Protein AF-A0ABD2BCA0-F1 (afdb_monomer)

pLDDT: mean 74.1, std 15.71, range [40.19, 94.88]

Structure (mmCIF, N/CA/C/O backbone):
data_AF-A0ABD2BCA0-F1
#
_entry.id   AF-A0ABD2BCA0-F1
#
loop_
_atom_site.group_PDB
_atom_site.id
_atom_site.type_symbol
_atom_site.label_atom_id
_atom_site.label_alt_id
_atom_site.label_comp_id
_atom_site.label_asym_id
_atom_site.label_entity_id
_atom_site.label_seq_id
_atom_site.pdbx_PDB_ins_code
_atom_site.Cartn_x
_atom_site.Cartn_y
_atom_site.Cartn_z
_atom_site.occupancy
_atom_site.B_iso_or_equiv
_atom_site.auth_seq_id
_atom_site.auth_comp_id
_atom_site.auth_asym_id
_atom_site.auth_atom_id
_atom_site.pdbx_PDB_model_num
ATOM 1 N N . MET A 1 1 ? -19.109 6.347 23.680 1.00 50.47 1 MET A N 1
ATOM 2 C CA . MET A 1 1 ? -19.078 5.928 22.259 1.00 50.47 1 MET A CA 1
ATOM 3 C C . MET A 1 1 ? -18.981 4.407 22.205 1.00 50.47 1 MET A C 1
ATOM 5 O O . MET A 1 1 ? -18.348 3.850 23.098 1.00 50.47 1 MET A O 1
ATOM 9 N N . PRO A 1 2 ? -19.637 3.715 21.258 1.00 56.91 2 PRO A N 1
ATOM 10 C CA . PRO A 1 2 ? -19.511 2.264 21.149 1.00 56.91 2 PRO A CA 1
ATOM 11 C C . PRO A 1 2 ? -18.073 1.882 20.773 1.00 56.91 2 PRO A C 1
ATOM 13 O O . PRO A 1 2 ? -17.487 2.472 19.870 1.00 56.91 2 PRO A O 1
ATOM 16 N N . ALA A 1 3 ? -17.517 0.902 21.480 1.00 63.22 3 ALA A N 1
ATOM 17 C CA . ALA A 1 3 ? -16.203 0.341 21.182 1.00 63.22 3 ALA A CA 1
ATOM 18 C C . ALA A 1 3 ? -16.234 -0.427 19.851 1.00 63.22 3 ALA A C 1
ATOM 20 O O . ALA A 1 3 ? -17.176 -1.190 19.609 1.00 63.22 3 ALA A O 1
ATOM 21 N N . LEU A 1 4 ? -15.193 -0.258 19.032 1.00 68.50 4 LEU A N 1
ATOM 22 C CA . LEU A 1 4 ? -15.038 -0.944 17.751 1.00 68.50 4 LEU A CA 1
ATOM 23 C C . LEU A 1 4 ? -14.919 -2.458 17.972 1.00 68.50 4 LEU A C 1
ATOM 25 O O . LEU A 1 4 ? -14.136 -2.907 18.814 1.00 68.50 4 LEU A O 1
ATOM 29 N N . LYS A 1 5 ? -15.668 -3.265 17.219 1.00 66.75 5 LYS A N 1
ATOM 30 C CA . LYS A 1 5 ? -15.551 -4.726 17.245 1.00 66.75 5 LYS A CA 1
ATOM 31 C C . LYS A 1 5 ? -14.889 -5.227 15.967 1.00 66.75 5 LYS A C 1
ATOM 33 O O . LYS A 1 5 ? -15.457 -5.142 14.888 1.00 66.75 5 LYS A O 1
ATOM 38 N N . LEU A 1 6 ? -13.704 -5.820 16.089 1.00 66.06 6 LEU A N 1
ATOM 39 C CA . LEU A 1 6 ? -13.031 -6.509 14.981 1.00 66.06 6 LEU A CA 1
ATOM 40 C C . LEU A 1 6 ? -12.741 -7.943 15.386 1.00 66.06 6 LEU A C 1
ATOM 42 O O . LEU A 1 6 ? -12.286 -8.192 16.505 1.00 66.06 6 LEU A O 1
ATOM 46 N N . PHE A 1 7 ? -13.004 -8.880 14.473 1.00 63.69 7 PHE A N 1
ATOM 47 C CA . PHE A 1 7 ? -12.792 -10.317 14.683 1.00 63.69 7 PHE A CA 1
ATOM 48 C C . PHE A 1 7 ? -13.416 -10.841 15.991 1.00 63.69 7 PHE A C 1
ATOM 50 O O . PHE A 1 7 ? -12.820 -11.640 16.712 1.00 63.69 7 PHE A O 1
ATOM 57 N N . GLY A 1 8 ? -14.603 -10.334 16.341 1.00 60.59 8 GLY A N 1
ATOM 58 C CA . GLY A 1 8 ? -15.323 -10.724 17.556 1.00 60.59 8 GLY A CA 1
ATOM 59 C C . GLY A 1 8 ? -14.754 -10.170 18.870 1.00 60.59 8 GLY A C 1
ATOM 60 O O . GLY A 1 8 ? -15.309 -10.465 19.926 1.00 60.59 8 GLY A O 1
ATOM 61 N N . ARG A 1 9 ? -13.695 -9.345 18.844 1.00 62.94 9 ARG A N 1
ATOM 62 C CA . ARG A 1 9 ? -13.133 -8.678 20.034 1.00 62.94 9 ARG A CA 1
ATOM 63 C C . ARG A 1 9 ? -13.457 -7.188 20.040 1.00 62.94 9 ARG A C 1
ATOM 65 O O . ARG A 1 9 ? -13.491 -6.564 18.985 1.00 62.94 9 ARG A O 1
ATOM 72 N N . LYS A 1 10 ? -13.676 -6.626 21.233 1.00 62.91 10 LYS A N 1
ATOM 73 C CA . LYS A 1 10 ? -13.819 -5.177 21.446 1.00 62.91 10 LYS A CA 1
ATOM 74 C C . LYS A 1 10 ? -12.434 -4.531 21.521 1.00 62.91 10 LYS A C 1
ATOM 76 O O . LYS A 1 10 ? -11.559 -5.051 22.209 1.00 62.91 10 LYS A O 1
ATOM 81 N N . TRP A 1 11 ? -12.267 -3.404 20.845 1.00 66.50 11 TRP A N 1
ATOM 82 C CA . TRP A 1 11 ? -11.043 -2.611 20.815 1.00 66.50 11 TRP A CA 1
ATOM 83 C C . TRP A 1 11 ? -11.285 -1.257 21.484 1.00 66.50 11 TRP A C 1
ATOM 85 O O . TRP A 1 11 ? -12.382 -0.709 21.401 1.00 66.50 11 TRP A O 1
ATOM 95 N N . LEU A 1 12 ? -10.259 -0.749 22.173 1.00 60.31 12 LEU A N 1
ATOM 96 C CA . LEU A 1 12 ? -10.300 0.512 22.928 1.00 60.31 12 LEU A CA 1
ATOM 97 C C .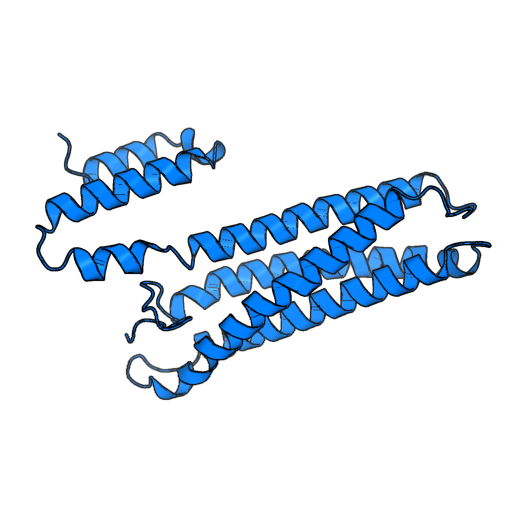 LEU A 1 12 ? -10.290 1.754 22.024 1.00 60.31 12 LEU A C 1
ATOM 99 O O . LEU A 1 12 ? -10.724 2.814 22.462 1.00 60.31 12 LEU A O 1
ATOM 103 N N . ALA A 1 13 ? -9.827 1.616 20.779 1.00 64.62 13 ALA A N 1
ATOM 104 C CA . ALA A 1 13 ? -9.814 2.697 19.804 1.00 64.62 13 ALA A CA 1
ATOM 105 C C . ALA A 1 13 ? -11.245 3.112 19.436 1.00 64.62 13 ALA A C 1
ATOM 107 O O . ALA A 1 13 ? -12.066 2.275 19.031 1.00 64.62 13 ALA A O 1
ATOM 108 N N . ALA A 1 14 ? -11.539 4.407 19.556 1.00 68.75 14 ALA A N 1
ATOM 109 C CA . ALA A 1 14 ? -12.780 4.948 19.040 1.00 68.75 14 ALA A CA 1
ATOM 110 C C . ALA A 1 14 ? -12.699 5.011 17.511 1.00 68.75 14 ALA A C 1
ATOM 112 O O . ALA A 1 14 ? -11.639 5.207 16.919 1.00 68.75 14 ALA A O 1
ATOM 113 N N . THR A 1 15 ? -13.844 4.886 16.842 1.00 70.69 15 THR A N 1
ATOM 114 C CA . THR A 1 15 ? -13.914 5.053 15.383 1.00 70.69 15 THR A CA 1
ATOM 115 C C . THR A 1 15 ? -13.414 6.417 14.922 1.00 70.69 15 THR A C 1
ATOM 117 O O . THR A 1 15 ? -12.982 6.525 13.781 1.00 70.69 15 THR A O 1
ATOM 120 N N . ASP A 1 16 ? -13.481 7.436 15.780 1.00 74.31 16 ASP A N 1
ATOM 121 C CA . ASP A 1 16 ? -13.140 8.828 15.457 1.00 74.31 16 ASP A CA 1
ATOM 122 C C . ASP A 1 16 ? -11.621 9.056 15.448 1.00 74.31 16 ASP A C 1
ATOM 124 O O . ASP A 1 16 ? -11.120 9.898 14.704 1.00 74.31 16 ASP A O 1
ATOM 128 N N . ASP A 1 17 ? -10.872 8.213 16.164 1.00 78.75 17 ASP A N 1
ATOM 129 C CA . ASP A 1 17 ? -9.409 8.253 16.208 1.00 78.75 17 ASP A CA 1
ATOM 130 C C . ASP A 1 17 ? -8.774 7.746 14.902 1.00 78.75 17 ASP A C 1
ATOM 132 O O . ASP A 1 17 ? -7.578 7.917 14.688 1.00 78.75 17 ASP A O 1
ATOM 136 N N . LEU A 1 18 ? -9.559 7.146 13.994 1.00 80.44 18 LEU A N 1
ATOM 137 C CA . LEU A 1 18 ? -9.088 6.620 12.705 1.00 80.44 18 LEU A CA 1
ATOM 138 C C . LEU A 1 18 ? -8.891 7.709 11.637 1.00 80.44 18 LEU A C 1
ATOM 140 O O . LEU A 1 18 ? -8.216 7.461 10.634 1.00 80.44 18 LEU A O 1
ATOM 144 N N . VAL A 1 19 ? -9.449 8.910 11.834 1.00 85.56 19 VAL A N 1
ATOM 145 C CA . VAL A 1 19 ? -9.378 10.009 10.856 1.00 85.56 19 VAL A CA 1
ATOM 146 C C . VAL A 1 19 ? -7.944 10.512 10.684 1.00 85.56 19 VAL A C 1
ATOM 148 O O . VAL A 1 19 ? -7.465 10.599 9.554 1.00 85.56 19 VAL A O 1
ATOM 151 N N . TYR A 1 20 ? -7.243 10.816 11.781 1.00 84.44 20 TYR A N 1
ATOM 152 C CA . TYR A 1 20 ? -5.885 11.372 11.722 1.00 84.44 20 TYR A CA 1
ATOM 153 C C . TYR A 1 20 ? -4.847 10.380 11.174 1.00 84.44 20 TYR A C 1
ATOM 155 O O . TYR A 1 20 ? -4.128 10.753 10.242 1.00 84.44 20 TYR A O 1
ATOM 163 N N . PRO A 1 21 ? -4.777 9.121 11.656 1.00 86.75 21 PRO A N 1
ATOM 164 C CA . PRO A 1 21 ? -3.886 8.116 11.085 1.00 86.75 21 PRO A CA 1
ATOM 165 C C . PRO A 1 21 ? -4.209 7.842 9.616 1.00 86.75 21 PRO A C 1
ATOM 167 O O . PRO A 1 21 ? -3.297 7.753 8.800 1.00 86.75 21 PRO A O 1
ATOM 170 N N . GLY A 1 22 ? -5.498 7.775 9.259 1.00 88.38 22 GLY A N 1
ATOM 171 C CA . GLY A 1 22 ? -5.922 7.585 7.876 1.00 88.38 22 GLY A CA 1
ATOM 172 C C . GLY A 1 22 ? -5.488 8.734 6.965 1.00 88.38 22 GLY A C 1
ATOM 173 O O . GLY A 1 22 ? -4.998 8.488 5.865 1.00 88.38 22 GLY A O 1
ATOM 174 N N . LEU A 1 23 ? -5.634 9.987 7.407 1.00 90.56 23 LEU A N 1
ATOM 175 C CA . LEU A 1 23 ? -5.222 11.153 6.625 1.00 90.56 23 LEU A CA 1
ATOM 176 C C . LEU A 1 23 ? -3.704 11.172 6.421 1.00 90.56 23 LEU A C 1
ATOM 178 O O . LEU A 1 23 ? -3.238 11.370 5.301 1.00 90.56 23 LEU A O 1
ATOM 182 N N . PHE A 1 24 ? -2.941 10.922 7.486 1.00 89.69 24 PHE A N 1
ATOM 183 C CA . PHE A 1 24 ? -1.485 10.820 7.418 1.00 89.69 24 PHE A CA 1
ATOM 184 C C . PHE A 1 24 ? -1.037 9.715 6.451 1.00 89.69 24 PHE A C 1
ATOM 186 O O . PHE A 1 24 ? -0.168 9.937 5.609 1.00 89.69 24 PHE A O 1
ATOM 193 N N . GLU A 1 25 ? -1.686 8.550 6.504 1.00 91.06 25 GLU A N 1
ATOM 194 C CA . GLU A 1 25 ? -1.422 7.444 5.586 1.00 91.06 25 GLU A CA 1
ATOM 195 C C . GLU A 1 25 ? -1.712 7.820 4.124 1.00 91.06 25 GLU A C 1
ATOM 197 O O . GLU A 1 25 ? -0.900 7.527 3.246 1.00 91.06 25 GLU A O 1
ATOM 202 N N . ILE A 1 26 ? -2.825 8.513 3.848 1.00 92.44 26 ILE A N 1
ATOM 203 C CA . ILE A 1 26 ? -3.153 8.992 2.495 1.00 92.44 26 ILE A CA 1
ATOM 204 C C . ILE A 1 26 ? -2.091 9.962 1.980 1.00 92.44 26 ILE A C 1
ATOM 206 O O . ILE A 1 26 ? -1.701 9.847 0.822 1.00 92.44 26 ILE A O 1
ATOM 210 N N . LEU A 1 27 ? -1.608 10.898 2.801 1.00 93.31 27 LEU A N 1
ATOM 211 C CA . LEU A 1 27 ? -0.594 11.872 2.379 1.00 93.31 27 LEU A CA 1
ATOM 212 C C . LEU A 1 27 ? 0.718 11.189 1.976 1.00 93.31 27 LEU A C 1
ATOM 214 O O . LEU A 1 27 ? 1.304 11.512 0.937 1.00 93.31 27 LEU A O 1
ATOM 218 N N . ILE A 1 28 ? 1.153 10.206 2.765 1.00 92.00 28 ILE A N 1
ATOM 219 C CA . ILE A 1 28 ? 2.348 9.418 2.460 1.00 92.00 28 ILE A CA 1
ATOM 220 C C . ILE A 1 28 ? 2.141 8.609 1.176 1.00 92.00 28 ILE A C 1
ATOM 222 O O . ILE A 1 28 ? 2.977 8.669 0.271 1.00 92.00 28 ILE A O 1
ATOM 226 N N . ARG A 1 29 ? 1.016 7.891 1.059 1.00 92.12 29 ARG A N 1
ATOM 227 C CA . ARG A 1 29 ? 0.706 7.072 -0.124 1.00 92.12 29 ARG A CA 1
ATOM 228 C C . ARG A 1 29 ? 0.536 7.919 -1.385 1.00 92.12 29 ARG A C 1
ATOM 230 O O . ARG A 1 29 ? 0.992 7.503 -2.442 1.00 92.12 29 ARG A O 1
ATOM 237 N N . LEU A 1 30 ? -0.032 9.119 -1.281 1.00 93.50 30 LEU A N 1
ATOM 238 C CA . LEU A 1 30 ? -0.151 10.064 -2.392 1.00 93.50 30 LEU A CA 1
ATOM 239 C C . LEU A 1 30 ? 1.225 10.539 -2.867 1.00 93.50 30 LEU A C 1
ATOM 241 O O . LEU A 1 30 ? 1.493 10.542 -4.066 1.00 93.50 30 LEU A O 1
ATOM 245 N N . THR A 1 31 ? 2.109 10.899 -1.934 1.00 93.50 31 THR A N 1
ATOM 246 C CA . THR A 1 31 ? 3.488 11.291 -2.260 1.00 93.50 31 THR A CA 1
ATOM 247 C C . THR A 1 31 ? 4.206 10.154 -2.987 1.00 93.50 31 THR A C 1
ATOM 249 O O . THR A 1 31 ? 4.844 10.372 -4.016 1.00 93.50 31 THR A O 1
ATOM 252 N N . TRP A 1 32 ? 4.045 8.924 -2.499 1.00 92.94 32 TRP A N 1
ATOM 253 C CA . TRP A 1 32 ? 4.617 7.737 -3.126 1.00 92.94 32 TRP A CA 1
ATOM 254 C C . TRP A 1 32 ? 4.042 7.461 -4.518 1.00 92.94 32 TRP A C 1
ATOM 256 O O . TRP A 1 32 ? 4.794 7.242 -5.466 1.00 92.94 32 TRP A O 1
ATOM 266 N N . LEU A 1 33 ? 2.720 7.559 -4.672 1.00 93.00 33 LEU A N 1
ATOM 267 C CA . LEU A 1 33 ? 2.030 7.394 -5.950 1.00 93.00 33 LEU A CA 1
ATOM 268 C C . LEU A 1 33 ? 2.553 8.382 -7.000 1.00 93.00 33 LEU A C 1
ATOM 270 O O . LEU A 1 33 ? 2.790 7.988 -8.139 1.00 93.00 33 LEU A O 1
ATOM 274 N N . ILE A 1 34 ? 2.787 9.643 -6.618 1.00 92.88 34 ILE A N 1
ATOM 275 C CA . ILE A 1 34 ? 3.358 10.666 -7.505 1.00 92.88 34 ILE A CA 1
ATOM 276 C C . ILE A 1 34 ? 4.777 10.278 -7.939 1.00 92.88 34 ILE A C 1
ATOM 278 O O . ILE A 1 34 ? 5.087 10.342 -9.129 1.00 92.88 34 ILE A O 1
ATOM 282 N N . LEU A 1 35 ? 5.632 9.838 -7.010 1.00 91.25 35 LEU A N 1
ATOM 283 C CA . LEU A 1 35 ? 7.000 9.411 -7.331 1.00 91.25 35 LEU A CA 1
ATOM 284 C C . LEU A 1 35 ? 7.013 8.224 -8.304 1.00 91.25 35 LEU A C 1
ATOM 286 O O . LEU A 1 35 ? 7.761 8.238 -9.286 1.00 91.25 35 LEU A O 1
ATOM 290 N N . ILE A 1 36 ? 6.146 7.233 -8.079 1.00 89.75 36 ILE A N 1
ATOM 291 C CA . ILE A 1 36 ? 5.994 6.083 -8.976 1.00 89.75 36 ILE A CA 1
ATOM 292 C C . ILE A 1 36 ? 5.456 6.519 -10.336 1.00 89.75 36 ILE A C 1
ATOM 294 O O . ILE A 1 36 ? 5.968 6.071 -11.358 1.00 89.75 36 ILE A O 1
ATOM 298 N N . ALA A 1 37 ? 4.457 7.401 -10.374 1.00 90.62 37 ALA A N 1
ATOM 299 C CA . ALA A 1 37 ? 3.881 7.892 -11.619 1.00 90.62 37 ALA A CA 1
ATOM 300 C C . ALA A 1 37 ? 4.920 8.639 -12.469 1.00 90.62 37 ALA A C 1
ATOM 302 O O . ALA A 1 37 ? 5.022 8.382 -13.667 1.00 90.62 37 ALA A O 1
ATOM 303 N N . ILE A 1 38 ? 5.743 9.498 -11.856 1.00 89.44 38 ILE A N 1
ATOM 304 C CA . ILE A 1 38 ? 6.845 10.193 -12.541 1.00 89.44 38 ILE A CA 1
ATOM 305 C C . ILE A 1 38 ? 7.864 9.183 -13.082 1.00 89.44 38 ILE A C 1
ATOM 307 O O . ILE A 1 38 ? 8.265 9.270 -14.245 1.00 89.44 38 ILE A O 1
ATOM 311 N N . GLY A 1 39 ? 8.262 8.202 -12.263 1.00 85.25 39 GLY A N 1
ATOM 312 C CA . GLY A 1 39 ? 9.152 7.122 -12.690 1.00 85.25 39 GLY A CA 1
ATOM 313 C C . GLY A 1 39 ? 8.568 6.325 -13.858 1.00 85.25 39 GLY A C 1
ATOM 314 O O . GLY A 1 39 ? 9.261 6.059 -14.837 1.00 85.25 39 GLY A O 1
ATOM 315 N N . CYS A 1 40 ? 7.274 6.016 -13.800 1.00 85.56 40 CYS A N 1
ATOM 316 C CA . CYS A 1 40 ? 6.554 5.331 -14.861 1.00 85.56 40 CYS A CA 1
ATOM 317 C C . CYS A 1 40 ? 6.587 6.161 -16.150 1.00 85.56 40 CYS A C 1
ATOM 319 O O . CYS A 1 40 ? 7.130 5.697 -17.140 1.00 85.56 40 CYS A O 1
ATOM 321 N N . VAL A 1 41 ? 6.145 7.420 -16.149 1.00 86.62 41 VAL A N 1
ATOM 322 C CA . VAL A 1 41 ? 6.148 8.260 -17.364 1.00 86.62 41 VAL A CA 1
ATOM 323 C C . VAL A 1 41 ? 7.545 8.366 -17.990 1.00 86.62 41 VAL A C 1
ATOM 325 O O . VAL A 1 41 ? 7.679 8.278 -19.210 1.00 86.62 41 VAL A O 1
ATOM 328 N N . LYS A 1 42 ? 8.593 8.497 -17.168 1.00 83.94 42 LYS A N 1
ATOM 329 C CA . LYS A 1 42 ? 9.973 8.636 -17.651 1.00 83.94 42 LYS A CA 1
ATOM 330 C C . LYS A 1 42 ? 10.545 7.340 -18.232 1.00 83.94 42 LYS A C 1
ATOM 332 O O . LYS A 1 42 ? 11.238 7.387 -19.244 1.00 83.94 42 LYS A O 1
ATOM 337 N N . TYR A 1 43 ? 10.293 6.195 -17.596 1.00 77.88 43 TYR A N 1
ATOM 338 C CA . TYR A 1 43 ? 10.957 4.931 -17.942 1.00 77.88 43 TYR A CA 1
ATOM 339 C C . TYR A 1 43 ? 10.071 3.955 -18.726 1.00 77.88 43 TYR A C 1
ATOM 341 O O . TYR A 1 43 ? 10.593 3.054 -19.379 1.00 77.88 43 TYR A O 1
ATOM 349 N N . TYR A 1 44 ? 8.749 4.138 -18.738 1.00 80.81 44 TYR A N 1
ATOM 350 C CA . TYR A 1 44 ? 7.806 3.227 -19.392 1.00 80.81 44 TYR A CA 1
ATOM 351 C C . TYR A 1 44 ? 8.042 3.140 -20.900 1.00 80.81 44 TYR A C 1
ATOM 353 O O . TYR A 1 44 ? 8.060 2.042 -21.448 1.00 80.81 44 TYR A O 1
ATOM 361 N N . ALA A 1 45 ? 8.323 4.254 -21.581 1.00 80.81 45 ALA A N 1
ATOM 362 C CA . ALA A 1 45 ? 8.663 4.228 -23.007 1.00 80.81 45 ALA A CA 1
ATOM 363 C C . ALA A 1 45 ? 9.934 3.404 -23.293 1.00 80.81 45 ALA A C 1
ATOM 365 O O . ALA A 1 45 ? 10.013 2.705 -24.303 1.00 80.81 45 ALA A O 1
ATOM 366 N N . ASN A 1 46 ? 10.907 3.430 -22.381 1.00 76.81 46 ASN A N 1
ATOM 367 C CA . ASN A 1 46 ? 12.160 2.694 -22.528 1.00 76.81 46 ASN A CA 1
ATOM 368 C C . ASN A 1 46 ? 11.963 1.188 -22.325 1.00 76.81 46 ASN A C 1
ATOM 370 O O . ASN A 1 46 ? 12.638 0.404 -22.987 1.00 76.81 46 ASN A O 1
ATOM 374 N N . THR A 1 47 ? 10.998 0.773 -21.495 1.00 76.19 47 THR A N 1
ATOM 375 C CA . THR A 1 47 ? 10.702 -0.658 -21.292 1.00 76.19 47 THR A CA 1
ATOM 376 C C . THR A 1 47 ? 10.241 -1.375 -22.564 1.00 76.19 47 THR A C 1
ATOM 378 O O . THR A 1 47 ? 10.463 -2.576 -22.688 1.00 76.19 47 THR A O 1
ATOM 381 N N . TRP A 1 48 ? 9.674 -0.658 -23.544 1.00 78.31 48 TRP A N 1
ATOM 382 C CA . TRP A 1 48 ? 9.294 -1.223 -24.848 1.00 78.31 48 TRP A CA 1
ATOM 383 C C . TRP A 1 48 ? 10.484 -1.546 -25.753 1.00 78.31 48 TRP A C 1
ATOM 385 O O . TRP A 1 48 ? 10.351 -2.346 -26.673 1.00 78.31 48 TRP A O 1
ATOM 395 N N . LYS A 1 49 ? 11.641 -0.918 -25.517 1.00 78.06 49 LYS A N 1
ATOM 396 C CA . LYS A 1 49 ? 12.860 -1.133 -26.311 1.00 78.06 49 LYS A CA 1
ATOM 397 C C . LYS A 1 49 ? 13.687 -2.316 -25.806 1.00 78.06 49 LYS A C 1
ATOM 399 O O . LYS A 1 49 ? 14.672 -2.687 -26.435 1.00 78.06 49 LYS A O 1
ATOM 404 N N . CYS A 1 50 ? 13.312 -2.898 -24.670 1.00 75.00 50 CYS A N 1
ATOM 405 C CA . CYS A 1 50 ? 14.027 -4.021 -24.090 1.00 75.00 50 CYS A CA 1
ATOM 406 C C . CYS A 1 50 ? 13.740 -5.325 -24.831 1.00 75.00 50 CYS A C 1
ATOM 408 O O . CYS A 1 50 ? 12.588 -5.654 -25.106 1.00 75.00 50 CYS A O 1
ATOM 410 N N . ARG A 1 51 ? 14.797 -6.102 -25.090 1.00 71.12 51 ARG A N 1
ATOM 411 C CA . ARG A 1 51 ? 14.704 -7.382 -25.802 1.00 71.12 51 ARG A CA 1
ATOM 412 C C . ARG A 1 51 ? 14.146 -8.508 -24.924 1.00 71.12 51 ARG A C 1
ATOM 414 O O . ARG A 1 51 ? 13.468 -9.388 -25.440 1.00 71.12 51 ARG A O 1
ATOM 421 N N . LEU A 1 52 ? 14.410 -8.466 -23.613 1.00 74.94 52 LEU A N 1
ATOM 422 C CA . LEU A 1 52 ? 13.912 -9.414 -22.610 1.00 74.94 52 LEU A CA 1
ATOM 423 C C . LEU A 1 52 ? 13.476 -8.679 -21.330 1.00 74.94 52 LEU A C 1
ATOM 425 O O . LEU A 1 52 ? 14.142 -7.753 -20.877 1.00 74.94 52 LEU A O 1
ATOM 429 N N . GLY A 1 53 ? 12.354 -9.100 -20.736 1.00 74.38 53 GLY A N 1
ATOM 430 C CA . GLY A 1 53 ? 11.920 -8.663 -19.398 1.00 74.38 53 GLY A CA 1
ATOM 431 C C . GLY A 1 53 ? 11.157 -7.332 -19.310 1.00 74.38 53 GLY A C 1
ATOM 432 O O . GLY A 1 53 ? 10.650 -7.013 -18.236 1.00 74.38 53 GLY A O 1
ATOM 433 N N . GLY A 1 54 ? 11.007 -6.589 -20.414 1.00 77.75 54 GLY A N 1
ATOM 434 C CA . GLY A 1 54 ? 10.268 -5.316 -20.465 1.00 77.75 54 GLY A CA 1
ATOM 435 C C . GLY A 1 54 ? 8.799 -5.426 -20.026 1.00 77.75 54 GLY A C 1
ATOM 436 O O . GLY A 1 54 ? 8.288 -4.567 -19.308 1.00 77.75 54 GLY A O 1
ATOM 437 N N . ASP A 1 55 ? 8.122 -6.507 -20.409 1.00 82.25 55 ASP A N 1
ATOM 438 C CA . ASP A 1 55 ? 6.703 -6.759 -20.104 1.00 82.25 55 ASP A CA 1
ATOM 439 C C . ASP A 1 55 ? 6.459 -6.890 -18.602 1.00 82.25 55 ASP A C 1
ATOM 441 O O . ASP A 1 55 ? 5.518 -6.312 -18.060 1.00 82.25 55 ASP A O 1
ATOM 445 N N . VAL A 1 56 ? 7.357 -7.598 -17.916 1.00 81.12 56 VAL A N 1
ATOM 446 C CA . VAL A 1 56 ? 7.259 -7.852 -16.477 1.00 81.12 56 VAL A CA 1
ATOM 447 C C . VAL A 1 56 ? 7.401 -6.550 -15.690 1.00 81.12 56 VAL A C 1
ATOM 449 O O . VAL A 1 56 ? 6.634 -6.325 -14.757 1.00 81.12 56 VAL A O 1
ATOM 452 N N . VAL A 1 57 ? 8.300 -5.646 -16.110 1.00 80.56 57 VAL A N 1
ATOM 453 C CA . VAL A 1 57 ? 8.461 -4.316 -15.484 1.00 80.56 57 VAL A CA 1
ATOM 454 C C . VAL A 1 57 ? 7.169 -3.517 -15.580 1.00 80.56 57 VAL A C 1
ATOM 456 O O . VAL A 1 57 ? 6.743 -2.888 -14.616 1.00 80.56 57 VAL A O 1
ATOM 459 N N . ARG A 1 58 ? 6.538 -3.536 -16.757 1.00 84.44 58 ARG A N 1
ATOM 460 C CA . ARG A 1 58 ? 5.315 -2.777 -17.024 1.00 84.44 58 ARG A CA 1
ATOM 461 C C . ARG A 1 58 ? 4.153 -3.300 -16.199 1.00 84.44 58 ARG A C 1
ATOM 463 O O . ARG A 1 58 ? 3.464 -2.504 -15.567 1.00 84.44 58 ARG A O 1
ATOM 470 N N . VAL A 1 59 ? 3.974 -4.621 -16.162 1.00 88.19 59 VAL A N 1
ATOM 471 C CA . VAL A 1 59 ? 2.959 -5.264 -15.319 1.00 88.19 59 VAL A CA 1
ATOM 472 C C . VAL A 1 59 ? 3.210 -4.938 -13.851 1.00 88.19 59 VAL A C 1
ATOM 474 O O . VAL A 1 59 ? 2.272 -4.553 -13.160 1.00 88.19 59 VAL A O 1
ATOM 477 N N . TYR A 1 60 ? 4.462 -5.003 -13.390 1.00 86.31 60 TYR A N 1
ATOM 478 C CA . TYR A 1 60 ? 4.829 -4.657 -12.019 1.00 86.31 60 TYR A CA 1
ATOM 479 C C . TYR A 1 60 ? 4.481 -3.204 -11.666 1.00 86.31 60 TYR A C 1
ATOM 481 O O . TYR A 1 60 ? 3.794 -2.972 -10.673 1.00 86.31 60 TYR A O 1
ATOM 489 N N . LEU A 1 61 ? 4.902 -2.235 -12.490 1.00 86.19 61 LEU A N 1
ATOM 490 C CA . LEU A 1 61 ? 4.638 -0.807 -12.274 1.00 86.19 61 LEU A CA 1
ATOM 491 C C . LEU A 1 61 ? 3.137 -0.490 -12.293 1.00 86.19 61 LEU A C 1
ATOM 493 O O . LEU A 1 61 ? 2.651 0.237 -11.428 1.00 86.19 61 LEU A O 1
ATOM 497 N N . LEU A 1 62 ? 2.395 -1.042 -13.257 1.00 90.00 62 LEU A N 1
ATOM 498 C CA . LEU A 1 62 ? 0.946 -0.849 -13.346 1.00 90.00 62 LEU A CA 1
ATOM 499 C C . LEU A 1 62 ? 0.214 -1.503 -12.172 1.00 90.00 62 LEU A C 1
ATOM 501 O O . LEU A 1 62 ? -0.704 -0.901 -11.615 1.00 90.00 62 LEU A O 1
ATOM 505 N N . GLY A 1 63 ? 0.624 -2.707 -11.774 1.00 91.88 63 GLY A N 1
ATOM 506 C CA . GLY A 1 63 ? 0.053 -3.396 -10.622 1.00 91.88 63 GLY A CA 1
ATOM 507 C C . GLY A 1 63 ? 0.303 -2.642 -9.320 1.00 91.88 63 GLY A C 1
ATOM 508 O O . GLY A 1 63 ? -0.633 -2.461 -8.548 1.00 91.88 63 GLY A O 1
ATOM 509 N N . GLU A 1 64 ? 1.506 -2.098 -9.127 1.00 90.06 64 GLU A N 1
ATOM 510 C CA . GLU A 1 64 ? 1.849 -1.291 -7.952 1.00 90.06 64 GLU A CA 1
ATOM 511 C C . GLU A 1 64 ? 0.966 -0.035 -7.861 1.00 90.06 64 GLU A C 1
ATOM 513 O O . GLU A 1 64 ? 0.331 0.211 -6.837 1.00 90.06 64 GLU A O 1
ATOM 518 N N . ILE A 1 65 ? 0.836 0.721 -8.961 1.00 92.31 65 ILE A N 1
ATOM 519 C CA . ILE A 1 65 ? -0.055 1.894 -9.039 1.00 92.31 65 ILE A CA 1
ATOM 520 C C . ILE A 1 65 ? -1.506 1.499 -8.735 1.00 92.31 65 ILE A C 1
ATOM 522 O O . ILE A 1 65 ? -2.210 2.211 -8.014 1.00 92.31 65 ILE A O 1
ATOM 526 N N . THR A 1 66 ? -1.959 0.366 -9.276 1.00 94.06 66 THR A N 1
ATOM 527 C CA . THR A 1 66 ? -3.336 -0.115 -9.113 1.00 94.06 66 THR A CA 1
ATOM 528 C C . THR A 1 66 ? -3.620 -0.492 -7.660 1.00 94.06 66 THR A C 1
ATOM 530 O O . THR A 1 66 ? -4.612 -0.031 -7.094 1.00 94.06 66 THR A O 1
ATOM 533 N N . ILE A 1 67 ? -2.740 -1.273 -7.028 1.00 92.88 67 ILE A N 1
ATOM 534 C CA . ILE A 1 67 ? -2.879 -1.692 -5.628 1.00 92.88 67 ILE A CA 1
ATOM 535 C C . ILE A 1 67 ? -2.858 -0.467 -4.706 1.00 92.88 67 ILE A C 1
ATOM 537 O O . ILE A 1 67 ? -3.774 -0.305 -3.895 1.00 92.88 67 ILE A O 1
ATOM 541 N N . LEU A 1 68 ? -1.886 0.436 -4.884 1.00 92.31 68 LEU A N 1
ATOM 542 C CA . LEU A 1 68 ? -1.790 1.673 -4.103 1.00 92.31 68 LEU A CA 1
ATOM 543 C C . LEU A 1 68 ? -3.059 2.522 -4.227 1.00 92.31 68 LEU A C 1
ATOM 545 O O . LEU A 1 68 ? -3.583 2.996 -3.219 1.00 92.31 68 LEU A O 1
ATOM 549 N N . SER A 1 69 ? -3.594 2.667 -5.442 1.00 93.81 69 SER A N 1
ATOM 550 C CA . SER A 1 69 ? -4.816 3.438 -5.693 1.00 93.81 69 SER A CA 1
ATOM 551 C C . SER A 1 69 ? -6.034 2.820 -5.004 1.00 93.81 69 SER A C 1
ATOM 553 O O . SER A 1 69 ? -6.795 3.533 -4.350 1.00 93.81 69 SER A O 1
ATOM 555 N N . ILE A 1 70 ? -6.210 1.495 -5.087 1.00 94.50 70 ILE A N 1
ATOM 556 C CA . ILE A 1 70 ? -7.322 0.796 -4.424 1.00 94.50 70 ILE A CA 1
ATOM 557 C C . ILE A 1 70 ? -7.241 0.979 -2.903 1.00 94.50 70 ILE A C 1
ATOM 559 O O . ILE A 1 70 ? -8.248 1.282 -2.260 1.00 94.50 70 ILE A O 1
ATOM 563 N N . VAL A 1 71 ? -6.048 0.850 -2.320 1.00 92.44 71 VAL A N 1
ATOM 564 C CA . VAL A 1 71 ? -5.846 0.985 -0.869 1.00 92.44 71 VAL A CA 1
ATOM 565 C C . VAL A 1 71 ? -6.051 2.428 -0.403 1.00 92.44 71 VAL A C 1
ATOM 567 O O . VAL A 1 71 ? -6.644 2.657 0.657 1.00 92.44 71 VAL A O 1
ATOM 570 N N . MET A 1 72 ? -5.645 3.416 -1.205 1.00 93.31 72 MET A N 1
ATOM 571 C CA . MET A 1 72 ? -5.943 4.827 -0.948 1.00 93.31 72 MET A CA 1
ATOM 572 C C . MET A 1 72 ? -7.448 5.106 -0.969 1.00 93.31 72 MET A C 1
ATOM 574 O O . MET A 1 72 ? -7.959 5.734 -0.042 1.00 93.31 72 MET A O 1
ATOM 578 N N . ILE A 1 73 ? -8.169 4.607 -1.978 1.00 94.88 73 ILE A N 1
ATOM 579 C CA . ILE A 1 73 ? -9.627 4.754 -2.085 1.00 94.88 73 ILE A CA 1
ATOM 580 C C . ILE A 1 73 ? -10.319 4.111 -0.879 1.00 94.88 73 ILE A C 1
ATOM 582 O O . ILE A 1 73 ? -11.173 4.734 -0.247 1.00 94.88 73 ILE A O 1
ATOM 586 N N . LEU A 1 74 ? -9.920 2.892 -0.510 1.00 93.12 74 LEU A N 1
ATOM 587 C CA . LEU A 1 74 ? -10.454 2.200 0.661 1.00 93.12 74 LEU A CA 1
ATOM 588 C C . LEU A 1 74 ? -10.203 2.996 1.952 1.00 93.12 74 LEU A C 1
ATOM 590 O O . LEU A 1 74 ? -11.102 3.134 2.781 1.00 93.12 74 LEU A O 1
ATOM 594 N N . THR A 1 75 ? -9.011 3.572 2.106 1.00 91.38 75 THR A N 1
ATOM 595 C CA . THR A 1 75 ? -8.666 4.412 3.263 1.00 91.38 75 THR A CA 1
ATOM 596 C C . THR A 1 75 ? -9.486 5.702 3.288 1.00 91.38 75 THR A C 1
ATOM 598 O O . THR A 1 75 ? -9.966 6.100 4.347 1.00 91.38 75 THR A O 1
ATOM 601 N N . LEU A 1 76 ? -9.742 6.314 2.130 1.00 92.38 76 LEU A N 1
ATOM 602 C CA . LEU A 1 76 ? -10.614 7.481 2.013 1.00 92.38 76 LEU A CA 1
ATOM 603 C C . LEU A 1 76 ? -12.053 7.152 2.423 1.00 92.38 76 LEU A C 1
ATOM 605 O O . LEU A 1 76 ? -12.667 7.928 3.155 1.00 92.38 76 LEU A O 1
ATOM 609 N N . PHE A 1 77 ? -12.579 5.990 2.023 1.00 91.31 77 PHE A N 1
ATOM 610 C CA . PHE A 1 77 ? -13.882 5.526 2.499 1.00 91.31 77 PHE A CA 1
ATOM 611 C C . PHE A 1 77 ? -13.891 5.337 4.016 1.00 91.31 77 PHE A C 1
ATOM 613 O O . PHE A 1 77 ? -14.808 5.828 4.672 1.00 91.31 77 PHE A O 1
ATOM 620 N N . ILE A 1 78 ? -12.863 4.705 4.591 1.00 88.81 78 ILE A N 1
ATOM 621 C CA . ILE A 1 78 ? -12.750 4.536 6.047 1.00 88.81 78 ILE A CA 1
ATOM 622 C C . ILE A 1 78 ? -12.798 5.895 6.748 1.00 88.81 78 ILE A C 1
ATOM 624 O O . ILE A 1 78 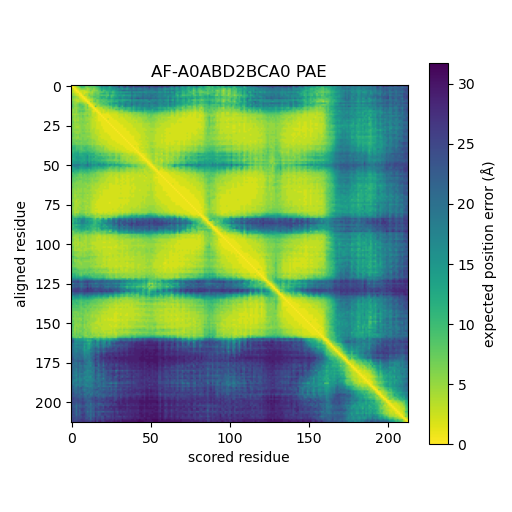? -13.631 6.067 7.630 1.00 88.81 78 ILE A O 1
ATOM 628 N N . ILE A 1 79 ? -12.002 6.879 6.319 1.00 89.06 79 ILE A N 1
ATOM 629 C CA . ILE A 1 79 ? -12.010 8.239 6.888 1.00 89.06 79 ILE A CA 1
ATOM 630 C C . ILE A 1 79 ? -13.377 8.903 6.715 1.00 89.06 79 ILE A C 1
ATOM 632 O O . ILE A 1 79 ? -13.893 9.542 7.632 1.00 89.06 79 ILE A O 1
ATOM 636 N N . ARG A 1 80 ? -14.001 8.758 5.543 1.00 88.38 80 ARG A N 1
ATOM 637 C CA . ARG A 1 80 ? -15.293 9.379 5.239 1.00 88.38 80 ARG A CA 1
ATOM 638 C C . ARG A 1 80 ? -16.420 8.840 6.115 1.00 88.38 80 ARG A C 1
ATOM 640 O O . ARG A 1 80 ? -17.287 9.617 6.514 1.00 88.38 80 ARG A O 1
ATOM 647 N N . TYR A 1 81 ? -16.432 7.533 6.369 1.00 86.31 81 TYR A N 1
ATOM 648 C CA . TYR A 1 81 ? -17.415 6.884 7.237 1.00 86.31 81 TYR A CA 1
ATOM 649 C C . TYR A 1 81 ? -17.073 7.049 8.722 1.00 86.31 81 TYR A C 1
ATOM 651 O O . TYR A 1 81 ? -17.983 7.204 9.527 1.00 86.31 81 TYR A O 1
ATOM 659 N N . SER A 1 82 ? -15.787 7.088 9.073 1.00 81.56 82 SER A N 1
ATOM 660 C CA . SER A 1 82 ? -15.291 7.379 10.425 1.00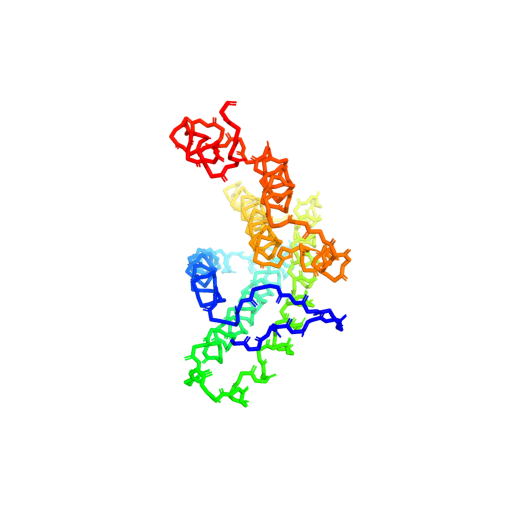 81.56 82 SER A CA 1
ATOM 661 C C . SER A 1 82 ? -15.631 8.809 10.858 1.00 81.56 82 SER A C 1
ATOM 663 O O . SER A 1 82 ? -16.127 9.012 11.957 1.00 81.56 82 SER A O 1
ATOM 665 N N . SER A 1 83 ? -15.498 9.788 9.960 1.00 79.31 83 SER A N 1
ATOM 666 C CA . SER A 1 83 ? -15.881 11.188 10.207 1.00 79.31 83 SER A CA 1
ATOM 667 C C . SER A 1 83 ? -17.395 11.449 10.170 1.00 79.31 83 SER A C 1
ATOM 669 O O . SER A 1 83 ? -17.828 12.576 10.412 1.00 79.31 83 SER A O 1
ATOM 671 N N . ARG A 1 84 ? -18.226 10.446 9.842 1.00 74.62 84 ARG A N 1
ATOM 672 C CA . ARG A 1 84 ? -19.691 10.576 9.811 1.00 74.62 84 ARG A CA 1
ATOM 673 C C . ARG A 1 84 ? -20.325 10.109 11.122 1.00 74.62 84 ARG A C 1
ATOM 675 O O . ARG A 1 84 ? -20.036 9.031 11.631 1.00 74.62 84 ARG A O 1
ATOM 682 N N . GLY A 1 85 ? -21.280 10.905 11.600 1.00 60.41 85 GLY A N 1
ATOM 683 C CA . GLY A 1 85 ? -22.127 10.597 12.753 1.00 60.41 85 GLY A CA 1
ATOM 684 C C . GLY A 1 85 ? -21.938 11.597 13.890 1.00 60.41 85 GLY A C 1
ATOM 685 O O . GLY A 1 85 ? -20.811 11.923 14.257 1.00 60.41 85 GLY A O 1
ATOM 686 N N . SER A 1 86 ? -23.055 12.077 14.439 1.00 59.31 86 SER A N 1
ATOM 687 C CA . SER A 1 86 ? -23.081 12.756 15.740 1.00 59.31 86 SER A CA 1
ATOM 688 C C . SER A 1 86 ? -22.854 11.724 16.854 1.00 59.31 86 SER A C 1
ATOM 690 O O . SER A 1 86 ? -23.076 10.534 16.635 1.00 59.31 86 SER A O 1
ATOM 692 N N . ILE A 1 87 ? -22.452 12.154 18.055 1.00 57.91 87 ILE A N 1
ATOM 693 C CA . ILE A 1 87 ? -22.128 11.289 19.214 1.00 57.91 87 ILE A CA 1
ATOM 694 C C . ILE A 1 87 ? -23.237 10.254 19.510 1.00 57.91 87 ILE A C 1
ATOM 696 O O . ILE A 1 87 ? -22.961 9.172 20.032 1.00 57.91 87 ILE A O 1
ATOM 700 N N . THR A 1 88 ? -24.485 10.573 19.162 1.00 56.59 88 THR A N 1
ATOM 701 C CA . THR A 1 88 ? -25.681 9.755 19.391 1.00 56.59 88 THR A CA 1
ATOM 702 C C . THR A 1 88 ? -26.080 8.850 18.219 1.00 56.59 88 THR A C 1
ATOM 704 O O . THR A 1 88 ? -26.834 7.902 18.437 1.00 56.59 88 THR A O 1
ATOM 707 N N . ASP A 1 89 ? -25.571 9.074 17.002 1.00 60.69 89 ASP A N 1
ATOM 708 C CA . ASP A 1 89 ? -25.933 8.280 15.822 1.00 60.69 89 ASP A CA 1
ATOM 709 C C . ASP A 1 89 ? -24.852 7.244 15.492 1.00 60.69 89 ASP A C 1
ATOM 711 O O . ASP A 1 89 ? -23.880 7.481 14.772 1.00 60.69 89 ASP A O 1
ATOM 715 N N . THR A 1 90 ? -25.039 6.055 16.057 1.00 61.41 90 THR A N 1
ATOM 716 C CA . THR A 1 90 ? -24.133 4.914 15.891 1.00 61.41 90 THR A CA 1
ATOM 717 C C . THR A 1 90 ? -24.357 4.157 14.577 1.00 61.41 90 THR A C 1
ATOM 719 O O . THR A 1 90 ? -23.488 3.387 14.161 1.00 61.41 90 THR A O 1
ATOM 722 N N . HIS A 1 91 ? -25.478 4.386 13.879 1.00 62.81 91 HIS A N 1
ATOM 723 C CA . HIS A 1 91 ? -25.839 3.623 12.682 1.00 62.81 91 HIS A CA 1
ATOM 724 C C . HIS A 1 91 ? -24.988 4.019 11.465 1.00 62.81 91 HIS A C 1
ATOM 726 O O . HIS A 1 91 ? -24.623 3.167 10.651 1.00 62.81 91 HIS A O 1
ATOM 732 N N . ALA A 1 92 ? -24.575 5.288 11.381 1.00 62.03 92 ALA A N 1
ATOM 733 C CA . ALA A 1 92 ? -23.711 5.794 10.312 1.00 62.03 92 ALA A CA 1
ATOM 734 C C . ALA A 1 92 ? -22.306 5.148 10.281 1.00 62.03 92 ALA A C 1
ATOM 736 O O . ALA A 1 92 ? -21.659 5.138 9.231 1.00 62.03 92 ALA A O 1
ATOM 737 N N . ARG A 1 93 ? -21.850 4.565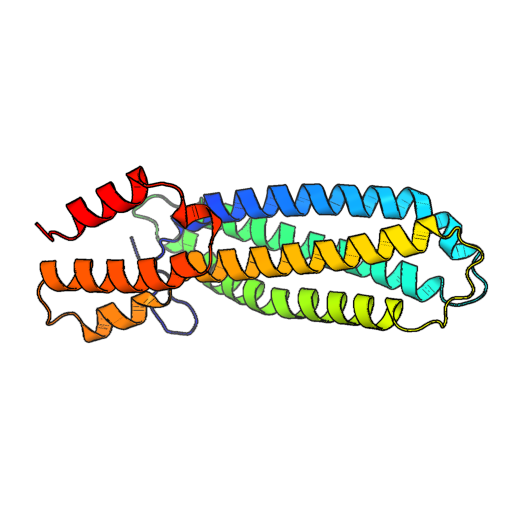 11.402 1.00 68.81 93 ARG A N 1
ATOM 738 C CA . ARG A 1 93 ? -20.493 4.011 11.583 1.00 68.81 93 ARG A CA 1
ATOM 739 C C . ARG A 1 93 ? -20.395 2.496 11.365 1.00 68.81 93 ARG A C 1
ATOM 741 O O . ARG A 1 93 ? -19.303 1.936 11.424 1.00 68.81 93 ARG A O 1
ATOM 748 N N . ARG A 1 94 ? -21.508 1.823 11.046 1.00 74.56 94 ARG A N 1
ATOM 749 C CA . ARG A 1 94 ? -21.577 0.357 10.865 1.00 74.56 94 ARG A CA 1
ATOM 750 C C . ARG A 1 94 ? -20.643 -0.179 9.773 1.00 74.56 94 ARG A C 1
ATOM 752 O O . ARG A 1 94 ? -20.198 -1.318 9.853 1.00 74.56 94 ARG A O 1
ATOM 759 N N . TYR A 1 95 ? -20.340 0.632 8.762 1.00 81.19 95 TYR A N 1
ATOM 760 C CA . TYR A 1 95 ? -19.478 0.232 7.647 1.00 81.19 95 TYR A CA 1
ATOM 761 C C . TYR A 1 95 ? -17.9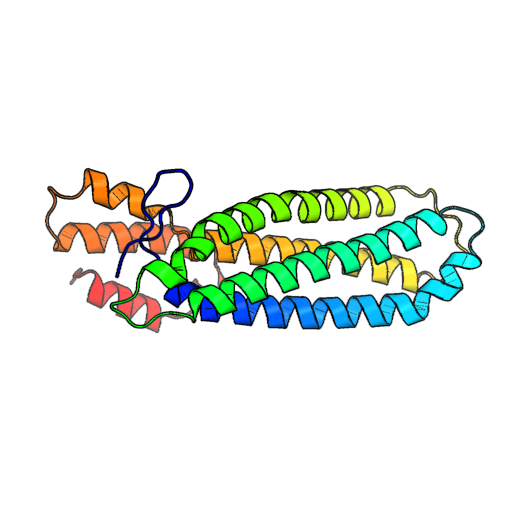77 0.340 7.953 1.00 81.19 95 TYR A C 1
ATOM 763 O O . TYR A 1 95 ? -17.174 -0.206 7.203 1.00 81.19 95 TYR A O 1
ATOM 771 N N . VAL A 1 96 ? -17.576 0.986 9.053 1.00 82.31 96 VAL A N 1
ATOM 772 C CA . VAL A 1 96 ? -16.154 1.169 9.396 1.00 82.31 96 VAL A CA 1
ATOM 773 C C . VAL A 1 96 ? -15.488 -0.170 9.741 1.00 82.31 96 VAL A C 1
ATOM 775 O O . VAL A 1 96 ? -14.403 -0.458 9.243 1.00 82.31 96 VAL A O 1
ATOM 778 N N . GLU A 1 97 ? -16.158 -1.023 10.521 1.00 81.94 97 GLU A N 1
ATOM 779 C CA . GLU A 1 97 ? -15.670 -2.361 10.904 1.00 81.94 97 GLU A CA 1
ATOM 780 C C . GLU A 1 97 ? -15.395 -3.293 9.701 1.00 81.94 97 GLU A C 1
ATOM 782 O O . GLU A 1 97 ? -14.279 -3.821 9.597 1.00 81.94 97 GLU A O 1
ATOM 787 N N . PRO A 1 98 ? -16.339 -3.501 8.755 1.00 85.62 98 PRO A N 1
ATOM 788 C CA . PRO A 1 98 ? -16.080 -4.340 7.589 1.00 85.62 98 PRO A CA 1
ATOM 789 C C . PRO A 1 98 ? -15.049 -3.718 6.641 1.00 85.62 98 PRO A C 1
ATOM 791 O O . PRO A 1 98 ? -14.193 -4.443 6.142 1.00 85.62 98 PRO A O 1
ATOM 794 N N . LEU A 1 99 ? -15.059 -2.395 6.426 1.00 88.38 99 LEU A N 1
ATOM 795 C CA . LEU A 1 99 ? -14.065 -1.730 5.571 1.00 88.38 99 LEU A CA 1
ATOM 796 C C . LEU A 1 99 ? -12.645 -1.881 6.121 1.00 88.38 99 LEU A C 1
ATOM 798 O O . LEU A 1 99 ? -11.709 -2.142 5.368 1.00 88.38 99 LEU A O 1
ATOM 802 N N . LEU A 1 100 ? -12.479 -1.766 7.437 1.00 87.25 100 LEU A N 1
ATOM 803 C CA . LEU A 1 100 ? -11.188 -1.982 8.069 1.00 87.25 100 LEU A CA 1
ATOM 804 C C . LEU A 1 100 ? -10.749 -3.451 7.981 1.00 87.25 100 LEU A C 1
ATOM 806 O O . LEU A 1 100 ? -9.578 -3.733 7.743 1.00 87.25 100 LEU A O 1
ATOM 810 N N . THR A 1 101 ? -11.689 -4.390 8.097 1.00 86.75 101 THR A N 1
ATOM 811 C CA . THR A 1 101 ? -11.403 -5.815 7.875 1.00 86.75 101 THR A CA 1
ATOM 812 C C . THR A 1 101 ? -10.887 -6.050 6.453 1.00 86.75 101 THR A C 1
ATOM 814 O O . THR A 1 101 ? -9.843 -6.673 6.276 1.00 86.75 101 THR A O 1
ATOM 817 N N . VAL A 1 102 ? -11.553 -5.482 5.440 1.00 90.94 102 VAL A N 1
ATOM 818 C CA . VAL A 1 102 ? -11.098 -5.531 4.039 1.00 90.94 102 VAL A CA 1
ATOM 819 C C . VAL A 1 102 ? -9.708 -4.910 3.886 1.00 90.94 102 VAL A C 1
ATOM 821 O O . VAL A 1 102 ? -8.867 -5.473 3.190 1.00 90.94 102 VAL A O 1
ATOM 824 N N . LYS A 1 103 ? -9.424 -3.801 4.578 1.00 89.69 103 LYS A N 1
ATOM 825 C CA . LYS A 1 103 ? -8.103 -3.158 4.547 1.00 89.69 103 LYS A CA 1
ATOM 826 C C . LYS A 1 103 ? -6.999 -4.088 5.038 1.00 89.69 103 LYS A C 1
ATOM 828 O O . LYS A 1 103 ? -5.962 -4.170 4.392 1.00 89.69 103 LYS A O 1
ATOM 833 N N . ILE A 1 104 ? -7.231 -4.827 6.123 1.00 88.88 104 ILE A N 1
ATOM 834 C CA . ILE A 1 104 ? -6.267 -5.809 6.644 1.00 88.88 104 ILE A CA 1
ATOM 835 C C . ILE A 1 104 ? -5.994 -6.903 5.609 1.00 88.88 104 ILE A C 1
ATOM 837 O O . ILE A 1 104 ? -4.840 -7.255 5.380 1.00 88.88 104 ILE A O 1
ATOM 841 N N . PHE A 1 105 ? -7.035 -7.408 4.942 1.00 90.56 105 PHE A N 1
ATOM 842 C CA . PHE A 1 105 ? -6.860 -8.377 3.859 1.00 90.56 105 PHE A CA 1
ATOM 843 C C . PHE A 1 105 ? -6.080 -7.794 2.676 1.00 90.56 105 PHE A C 1
ATOM 845 O O . PHE A 1 105 ? -5.273 -8.506 2.084 1.00 90.56 105 PHE A O 1
ATOM 852 N N . MET A 1 106 ? -6.262 -6.507 2.369 1.00 90.25 106 MET A N 1
ATOM 853 C CA . MET A 1 106 ? -5.584 -5.823 1.263 1.00 90.25 106 MET A CA 1
ATOM 854 C C . MET A 1 106 ? -4.081 -5.583 1.507 1.00 90.25 106 MET A C 1
ATOM 856 O O . MET A 1 106 ? -3.331 -5.418 0.547 1.00 90.25 106 MET A O 1
ATOM 860 N N . ILE A 1 107 ? -3.610 -5.655 2.758 1.00 89.12 107 ILE A N 1
ATOM 861 C CA . ILE A 1 107 ? -2.171 -5.626 3.082 1.00 89.12 107 ILE A CA 1
ATOM 862 C C . ILE A 1 107 ? -1.456 -6.870 2.522 1.00 89.12 107 ILE A C 1
ATOM 864 O O . ILE A 1 107 ? -0.286 -6.801 2.150 1.00 89.12 107 ILE A O 1
ATOM 868 N N . LEU A 1 108 ? -2.146 -8.014 2.413 1.00 91.19 108 LEU A N 1
ATOM 869 C CA . LEU A 1 108 ? -1.545 -9.240 1.880 1.00 91.19 108 LEU A CA 1
ATOM 870 C C . LEU A 1 108 ? -1.147 -9.083 0.399 1.00 91.19 108 LEU A C 1
ATOM 872 O O . LEU A 1 108 ? 0.004 -9.383 0.080 1.00 91.19 108 LEU A O 1
ATOM 876 N N . PRO A 1 109 ? -2.017 -8.605 -0.514 1.00 91.81 109 PRO A N 1
ATOM 877 C CA . PRO A 1 109 ? -1.619 -8.236 -1.869 1.00 91.81 109 PRO A CA 1
ATOM 878 C C . PRO A 1 109 ? -0.429 -7.275 -1.940 1.00 91.81 109 PRO A C 1
ATOM 880 O O . PRO A 1 109 ? 0.464 -7.528 -2.740 1.00 91.81 109 PRO A O 1
ATOM 883 N N . GLU A 1 110 ? -0.368 -6.234 -1.098 1.00 91.00 110 GLU A N 1
ATOM 884 C CA . GLU A 1 110 ? 0.769 -5.293 -1.078 1.00 91.00 110 GLU A CA 1
ATOM 885 C C . GLU A 1 110 ? 2.092 -6.010 -0.785 1.00 91.00 110 GLU A C 1
ATOM 887 O O . GLU A 1 110 ? 3.075 -5.851 -1.510 1.00 91.00 110 GLU A O 1
ATOM 892 N N . ILE A 1 111 ? 2.106 -6.859 0.246 1.00 92.25 111 ILE A N 1
ATOM 893 C CA . ILE A 1 111 ? 3.292 -7.634 0.621 1.00 92.25 111 ILE A CA 1
ATOM 894 C C . ILE A 1 111 ? 3.682 -8.603 -0.497 1.00 92.25 111 ILE A C 1
ATOM 896 O O . ILE A 1 111 ? 4.846 -8.651 -0.889 1.00 92.25 111 ILE A O 1
ATOM 900 N N . ASN A 1 112 ? 2.723 -9.364 -1.031 1.00 93.38 112 ASN A N 1
ATOM 901 C CA . ASN A 1 112 ? 2.990 -10.344 -2.084 1.00 93.38 112 ASN A CA 1
ATOM 902 C C . ASN A 1 112 ? 3.526 -9.682 -3.359 1.00 93.38 112 ASN A C 1
ATOM 904 O O . ASN A 1 112 ? 4.475 -10.189 -3.959 1.00 93.38 112 ASN A O 1
ATOM 908 N N . TRP A 1 113 ? 2.960 -8.538 -3.751 1.00 93.44 113 TRP A N 1
ATOM 909 C CA . TRP A 1 113 ? 3.418 -7.795 -4.921 1.00 93.44 113 TRP A CA 1
ATOM 910 C C . TRP A 1 113 ? 4.848 -7.283 -4.734 1.00 93.44 113 TRP A C 1
ATOM 912 O O . TRP A 1 113 ? 5.696 -7.457 -5.610 1.00 93.44 113 TRP A O 1
ATOM 922 N N . ASN A 1 114 ? 5.162 -6.752 -3.551 1.00 91.94 114 ASN A N 1
ATOM 923 C CA . ASN A 1 114 ? 6.501 -6.262 -3.242 1.00 91.94 114 ASN A CA 1
ATOM 924 C C . ASN A 1 114 ? 7.544 -7.397 -3.121 1.00 91.94 114 ASN A C 1
ATOM 926 O O . ASN A 1 114 ? 8.700 -7.240 -3.530 1.00 91.94 114 ASN A O 1
ATOM 930 N N . ILE A 1 115 ? 7.146 -8.577 -2.625 1.00 92.31 115 ILE A N 1
ATOM 931 C CA . ILE A 1 115 ? 7.976 -9.795 -2.659 1.00 92.31 115 ILE A CA 1
ATOM 932 C C . ILE A 1 115 ? 8.281 -10.181 -4.108 1.00 92.31 115 ILE A C 1
ATOM 934 O O . ILE A 1 115 ? 9.445 -10.415 -4.438 1.00 92.31 115 ILE A O 1
ATOM 938 N N . LEU A 1 116 ? 7.271 -10.204 -4.983 1.00 90.38 116 LEU A N 1
ATOM 939 C CA . LEU A 1 116 ? 7.455 -10.518 -6.400 1.00 90.38 116 LEU A CA 1
ATOM 940 C C . LEU A 1 116 ? 8.434 -9.538 -7.066 1.00 90.38 116 LEU A C 1
ATOM 942 O O . LEU A 1 116 ? 9.351 -9.974 -7.763 1.00 90.38 116 LEU A O 1
ATOM 946 N N . GLY A 1 117 ? 8.308 -8.238 -6.781 1.00 87.25 117 GLY A N 1
ATOM 947 C CA . GLY A 1 117 ? 9.254 -7.215 -7.238 1.00 87.25 117 GLY A CA 1
ATOM 948 C C . GLY A 1 117 ? 10.684 -7.452 -6.741 1.00 87.25 117 GLY A C 1
ATOM 949 O O . GLY A 1 117 ? 11.639 -7.352 -7.511 1.00 87.25 117 GLY A O 1
ATOM 950 N N . THR A 1 118 ? 10.843 -7.844 -5.474 1.00 88.94 118 THR A N 1
ATOM 951 C CA . THR A 1 118 ? 12.154 -8.152 -4.873 1.00 88.94 118 THR A CA 1
ATOM 952 C C . THR A 1 118 ? 12.808 -9.375 -5.527 1.00 88.94 118 THR A C 1
ATOM 954 O O . THR A 1 118 ? 13.988 -9.332 -5.883 1.00 88.94 118 THR A O 1
ATOM 957 N N . LEU A 1 119 ? 12.047 -10.456 -5.729 1.00 87.94 119 LEU A N 1
ATOM 958 C CA . LEU A 1 119 ? 12.523 -11.668 -6.406 1.00 87.94 119 LEU A CA 1
ATOM 959 C C . LEU A 1 119 ? 12.935 -11.370 -7.847 1.00 87.94 119 LEU A C 1
ATOM 961 O O . LEU A 1 119 ? 13.982 -11.827 -8.306 1.00 87.94 119 LEU A O 1
ATOM 965 N N . TRP A 1 120 ? 12.139 -10.558 -8.537 1.00 82.06 120 TRP A N 1
ATOM 966 C CA . TRP A 1 120 ? 12.397 -10.184 -9.917 1.00 82.06 120 TRP A CA 1
ATOM 967 C C . TRP A 1 120 ? 13.688 -9.367 -10.062 1.00 82.06 120 TRP A C 1
ATOM 969 O O . TRP A 1 120 ? 14.523 -9.702 -10.897 1.00 82.06 120 TRP A O 1
ATOM 979 N N . ILE A 1 121 ? 13.926 -8.389 -9.181 1.00 79.56 121 ILE A N 1
ATOM 980 C CA . ILE A 1 121 ? 15.193 -7.636 -9.122 1.00 79.56 121 ILE A CA 1
ATOM 981 C C . ILE A 1 121 ? 16.394 -8.550 -8.861 1.00 79.56 121 ILE A C 1
ATOM 983 O O . ILE A 1 121 ? 17.497 -8.289 -9.347 1.00 79.56 121 ILE A O 1
ATOM 987 N N . SER A 1 122 ? 16.207 -9.598 -8.056 1.00 78.94 122 SER A N 1
ATOM 988 C CA . SER A 1 122 ? 17.278 -10.546 -7.759 1.00 78.94 122 SER A CA 1
ATOM 989 C C . SER A 1 122 ? 17.578 -11.481 -8.933 1.00 78.94 122 SER A C 1
ATOM 991 O O . SER A 1 122 ? 18.695 -11.994 -9.034 1.00 78.94 122 SER A O 1
ATOM 993 N N . SER A 1 123 ? 16.605 -11.716 -9.815 1.00 72.81 123 SER A N 1
ATOM 994 C CA . SER A 1 123 ? 16.799 -12.497 -11.032 1.00 72.81 123 SER A CA 1
ATOM 995 C C . SER A 1 123 ? 17.529 -11.659 -12.091 1.00 72.81 123 SER A C 1
ATOM 997 O O . SER A 1 123 ? 17.014 -10.659 -12.581 1.00 72.81 123 SER A O 1
ATOM 999 N N . LYS A 1 124 ? 18.750 -12.053 -12.476 1.00 63.09 124 LYS A N 1
ATOM 1000 C CA . LYS A 1 124 ? 19.582 -11.352 -13.482 1.00 63.09 124 LYS A CA 1
ATOM 1001 C C . LYS A 1 124 ? 19.076 -11.510 -14.932 1.00 63.09 124 LYS A C 1
ATOM 1003 O O . LYS A 1 124 ? 19.855 -11.408 -15.867 1.00 63.09 124 LYS A O 1
ATOM 1008 N N . ASN A 1 125 ? 17.789 -11.778 -15.136 1.00 59.59 125 ASN A N 1
ATOM 1009 C CA . ASN A 1 125 ? 17.236 -12.228 -16.419 1.00 59.59 125 ASN A CA 1
ATOM 1010 C C . ASN A 1 125 ? 16.795 -11.078 -17.349 1.00 59.59 125 ASN A C 1
ATOM 1012 O O . ASN A 1 125 ? 16.004 -11.300 -18.264 1.00 59.59 125 ASN A O 1
ATOM 1016 N N . ILE A 1 126 ? 17.245 -9.845 -17.100 1.00 62.66 126 ILE A N 1
ATOM 1017 C CA . ILE A 1 126 ? 16.791 -8.650 -17.823 1.00 62.66 126 ILE A CA 1
ATOM 1018 C C . ILE A 1 126 ? 17.977 -8.058 -18.584 1.00 62.66 126 ILE A C 1
ATOM 1020 O O . ILE A 1 126 ? 18.705 -7.218 -18.058 1.00 62.66 126 ILE A O 1
ATOM 1024 N N . ASP A 1 127 ? 18.138 -8.469 -19.840 1.00 59.47 127 ASP A N 1
ATOM 1025 C CA . ASP A 1 127 ? 19.000 -7.782 -20.808 1.00 59.47 127 ASP A CA 1
ATOM 1026 C C . ASP A 1 127 ? 18.234 -6.593 -21.402 1.00 59.47 127 ASP A C 1
ATOM 1028 O O . ASP A 1 127 ? 17.757 -6.588 -22.541 1.00 59.47 127 ASP A O 1
ATOM 1032 N N . CYS A 1 128 ? 18.059 -5.577 -20.566 1.00 64.75 128 CYS A N 1
ATOM 1033 C CA . CYS A 1 128 ? 17.742 -4.237 -21.016 1.00 64.75 128 CYS A CA 1
ATOM 1034 C C . CYS A 1 128 ? 19.060 -3.468 -21.094 1.00 64.75 128 CYS A C 1
ATOM 1036 O O . CYS A 1 128 ? 19.742 -3.327 -20.082 1.00 64.75 128 CYS A O 1
ATOM 1038 N N . GLU A 1 129 ? 19.352 -2.856 -22.239 1.00 55.44 129 GLU A N 1
ATOM 1039 C CA . GLU A 1 129 ? 20.414 -1.850 -22.418 1.00 55.44 129 GLU A CA 1
ATOM 1040 C C . GLU A 1 129 ? 20.080 -0.531 -21.675 1.00 55.44 129 GLU A C 1
ATOM 1042 O O . GLU A 1 129 ? 20.405 0.573 -22.101 1.00 55.44 129 GLU A O 1
ATOM 1047 N N . MET A 1 130 ? 19.328 -0.626 -20.576 1.00 56.84 130 MET A N 1
ATOM 1048 C CA . MET A 1 130 ? 18.990 0.504 -19.738 1.00 56.84 130 MET A CA 1
ATOM 1049 C C . MET A 1 130 ? 20.193 0.826 -18.856 1.00 56.84 130 MET A C 1
ATOM 1051 O O . MET A 1 130 ? 20.751 -0.053 -18.199 1.00 56.84 130 MET A O 1
ATOM 1055 N N . GLU A 1 131 ? 20.567 2.105 -18.822 1.00 55.72 131 GLU A N 1
ATOM 1056 C CA . GLU A 1 131 ? 21.602 2.644 -17.941 1.00 55.72 131 GLU A CA 1
ATOM 1057 C C . GLU A 1 131 ? 21.496 2.067 -16.522 1.00 55.72 131 GLU A C 1
ATOM 1059 O O . GLU A 1 131 ? 20.397 1.925 -15.968 1.00 55.72 131 GLU A O 1
ATOM 1064 N N . GLN A 1 132 ? 22.656 1.839 -15.895 1.00 58.19 132 GLN A N 1
ATOM 1065 C CA . GLN A 1 132 ? 22.829 1.462 -14.480 1.00 58.19 132 GLN A CA 1
ATOM 1066 C C . GLN A 1 132 ? 21.946 2.285 -13.511 1.00 58.19 132 GLN A C 1
ATOM 1068 O O . GLN A 1 132 ? 21.597 1.832 -12.415 1.00 58.19 132 GLN A O 1
ATOM 1073 N N . TYR A 1 133 ? 21.541 3.483 -13.935 1.00 59.97 133 TYR A N 1
ATOM 1074 C CA . TYR A 1 133 ? 20.637 4.387 -13.237 1.00 59.97 133 TYR A CA 1
ATOM 1075 C C . TYR A 1 133 ? 19.225 3.812 -12.999 1.00 59.97 133 TYR A C 1
ATOM 1077 O O . TYR A 1 133 ? 18.657 3.973 -11.916 1.00 59.97 133 TYR A O 1
ATOM 1085 N N . THR A 1 134 ? 18.656 3.088 -13.966 1.00 69.38 134 THR A N 1
ATOM 1086 C CA . THR A 1 134 ? 17.288 2.539 -13.872 1.00 69.38 134 THR A CA 1
ATOM 1087 C C . THR A 1 134 ? 17.192 1.408 -12.849 1.00 69.38 134 THR A C 1
ATOM 1089 O O . THR A 1 134 ? 16.321 1.426 -11.983 1.00 69.38 134 THR A O 1
ATOM 1092 N N . MET A 1 135 ? 18.145 0.474 -12.872 1.00 71.06 135 MET A N 1
ATOM 1093 C CA . MET A 1 135 ? 18.213 -0.651 -11.934 1.00 71.06 135 MET A CA 1
ATOM 1094 C C . MET A 1 135 ? 18.434 -0.187 -10.493 1.00 71.06 135 MET A C 1
ATOM 1096 O O . MET A 1 135 ? 17.850 -0.740 -9.561 1.00 71.06 135 MET A O 1
ATOM 1100 N N . THR A 1 136 ? 19.240 0.860 -10.304 1.00 79.19 136 THR A N 1
ATOM 1101 C CA . THR A 1 136 ? 19.451 1.482 -8.989 1.00 79.19 136 THR A CA 1
ATOM 1102 C C . THR A 1 136 ? 18.169 2.150 -8.484 1.00 79.19 136 THR A C 1
ATOM 1104 O O . THR A 1 136 ? 17.794 1.970 -7.326 1.00 79.19 136 THR A O 1
ATOM 1107 N N . THR A 1 137 ? 17.447 2.844 -9.369 1.00 79.50 137 THR A N 1
ATOM 1108 C CA . THR A 1 137 ? 16.164 3.489 -9.049 1.00 79.50 137 THR A CA 1
ATOM 1109 C C . THR A 1 137 ? 15.098 2.463 -8.654 1.00 79.50 137 THR A C 1
ATOM 1111 O O . THR A 1 137 ? 14.433 2.629 -7.636 1.00 79.50 137 THR A O 1
ATOM 1114 N N . VAL A 1 138 ? 14.963 1.368 -9.409 1.00 78.56 138 VAL A N 1
ATOM 1115 C CA . VAL A 1 138 ? 13.978 0.306 -9.136 1.00 78.56 138 VAL A CA 1
ATOM 1116 C C . VAL A 1 138 ? 14.287 -0.425 -7.821 1.00 78.56 138 VAL A C 1
ATOM 1118 O O . VAL A 1 138 ? 13.379 -0.676 -7.031 1.00 78.56 138 VAL A O 1
ATOM 1121 N N . LYS A 1 139 ? 15.567 -0.693 -7.524 1.00 83.94 139 LYS A N 1
ATOM 1122 C CA . LYS A 1 139 ? 16.001 -1.238 -6.223 1.00 83.94 139 LYS A CA 1
ATOM 1123 C C . LYS A 1 139 ? 15.635 -0.327 -5.058 1.00 83.94 139 LYS A C 1
ATOM 1125 O O . LYS A 1 139 ? 15.073 -0.797 -4.070 1.00 83.94 139 LYS A O 1
ATOM 1130 N N . ALA A 1 140 ? 15.933 0.966 -5.182 1.00 86.06 140 ALA A N 1
ATOM 1131 C CA . ALA A 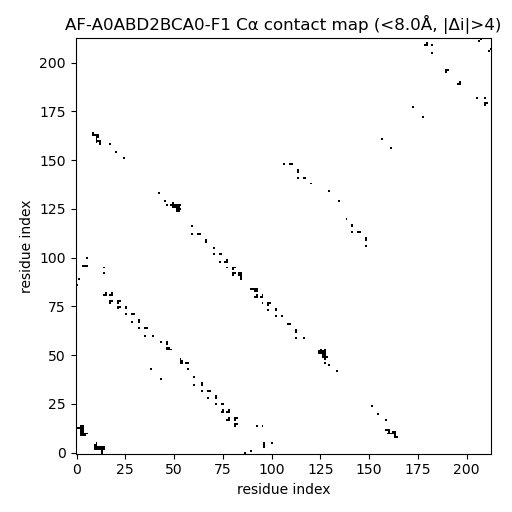1 140 ? 15.567 1.949 -4.170 1.00 86.06 140 ALA A CA 1
ATOM 1132 C C . ALA A 1 140 ? 14.044 1.996 -3.982 1.00 86.06 140 ALA A C 1
ATOM 1134 O O . ALA A 1 140 ? 13.567 2.000 -2.851 1.00 86.06 140 ALA A O 1
ATOM 1135 N N . MET A 1 141 ? 13.279 1.947 -5.075 1.00 85.38 141 MET A N 1
ATOM 1136 C CA . MET A 1 141 ? 11.819 1.950 -5.039 1.00 85.38 141 MET A CA 1
ATOM 1137 C C . MET A 1 141 ? 11.249 0.757 -4.258 1.00 85.38 141 MET A C 1
ATOM 1139 O O . MET A 1 141 ? 10.433 0.959 -3.364 1.00 85.38 141 MET A O 1
ATOM 1143 N N . VAL A 1 142 ? 11.717 -0.467 -4.521 1.00 88.56 142 VAL A N 1
ATOM 1144 C CA . VAL A 1 142 ? 11.286 -1.665 -3.771 1.00 88.56 142 VAL A CA 1
ATOM 1145 C C . VAL A 1 142 ? 11.656 -1.571 -2.289 1.00 88.56 142 VAL A C 1
ATOM 1147 O O . VAL A 1 142 ? 10.846 -1.903 -1.422 1.00 88.56 142 VAL A O 1
ATOM 1150 N N . PHE A 1 143 ? 12.851 -1.067 -1.974 1.00 90.06 143 PHE A N 1
ATOM 1151 C CA . PHE A 1 143 ? 13.280 -0.863 -0.589 1.00 90.06 143 PHE A CA 1
ATOM 1152 C C . PHE A 1 143 ? 12.395 0.147 0.157 1.00 90.06 143 PHE A C 1
ATOM 1154 O O . PHE A 1 143 ? 11.927 -0.132 1.261 1.00 90.06 143 PHE A O 1
ATOM 1161 N N . PHE A 1 144 ? 12.107 1.299 -0.450 1.00 90.06 144 PHE A N 1
ATOM 1162 C CA . PHE A 1 144 ? 11.192 2.280 0.134 1.00 90.06 144 PHE A CA 1
ATOM 1163 C C . PHE A 1 144 ? 9.766 1.735 0.266 1.00 90.06 144 PHE A C 1
ATOM 1165 O O . PHE A 1 144 ? 9.103 2.026 1.260 1.00 90.06 144 PHE A O 1
ATOM 1172 N N . ASN A 1 145 ? 9.316 0.881 -0.655 1.00 91.19 145 ASN A N 1
ATOM 1173 C CA . ASN A 1 145 ? 8.011 0.237 -0.539 1.00 91.19 145 ASN A CA 1
ATOM 1174 C C . ASN A 1 145 ? 7.933 -0.703 0.678 1.00 91.19 145 ASN A C 1
ATOM 1176 O O . ASN A 1 145 ? 6.949 -0.698 1.414 1.00 91.19 145 ASN A O 1
ATOM 1180 N N . TRP A 1 146 ? 9.010 -1.440 0.975 1.00 93.44 146 TRP A N 1
ATOM 1181 C CA . TRP A 1 146 ? 9.108 -2.221 2.215 1.00 93.44 146 TRP A CA 1
ATOM 1182 C C . TRP A 1 146 ? 9.002 -1.349 3.470 1.00 93.44 146 TRP A C 1
ATOM 1184 O O . TRP A 1 146 ? 8.325 -1.733 4.426 1.00 93.44 146 TRP A O 1
ATOM 1194 N N . ILE A 1 147 ? 9.622 -0.164 3.463 1.00 92.19 147 ILE A N 1
ATOM 1195 C CA . ILE A 1 147 ? 9.506 0.802 4.564 1.00 92.19 147 ILE A CA 1
ATOM 1196 C C . ILE A 1 147 ? 8.056 1.276 4.719 1.00 92.19 147 ILE A C 1
ATOM 1198 O O . ILE A 1 147 ? 7.554 1.326 5.841 1.00 92.19 147 ILE A O 1
ATOM 1202 N N . LEU A 1 148 ? 7.364 1.586 3.620 1.00 90.50 148 LEU A N 1
ATOM 1203 C CA . LEU A 1 148 ? 5.963 2.023 3.640 1.00 90.50 148 LEU A CA 1
ATOM 1204 C C . LEU A 1 148 ? 5.015 0.946 4.172 1.00 90.50 148 LEU A C 1
ATOM 1206 O O . LEU A 1 148 ? 4.148 1.242 5.001 1.00 90.50 148 LEU A O 1
ATOM 1210 N N . ILE A 1 149 ? 5.207 -0.306 3.754 1.00 90.81 149 ILE A N 1
ATOM 1211 C CA . ILE A 1 149 ? 4.470 -1.454 4.293 1.00 90.81 149 ILE A CA 1
ATOM 1212 C C . ILE A 1 149 ? 4.741 -1.582 5.795 1.00 90.81 149 ILE A C 1
ATOM 1214 O O . ILE A 1 149 ? 3.803 -1.680 6.586 1.00 90.81 149 ILE A O 1
ATOM 1218 N N . GLY A 1 150 ? 6.010 -1.512 6.210 1.00 89.94 150 GLY A N 1
ATOM 1219 C CA . GLY A 1 150 ? 6.399 -1.562 7.620 1.00 89.94 150 GLY A CA 1
ATOM 1220 C C . GLY A 1 150 ? 5.753 -0.453 8.453 1.00 89.94 150 GLY A C 1
ATOM 1221 O O . GLY A 1 150 ? 5.226 -0.724 9.531 1.00 89.94 150 GLY A O 1
ATOM 1222 N N . LEU A 1 151 ? 5.721 0.778 7.935 1.00 89.06 151 LEU A N 1
ATOM 1223 C CA . LEU A 1 151 ? 5.069 1.916 8.581 1.00 89.06 151 LEU A CA 1
ATOM 1224 C C . LEU A 1 151 ? 3.551 1.721 8.685 1.00 89.06 151 LEU A C 1
ATOM 1226 O O . LEU A 1 151 ? 2.972 2.027 9.723 1.00 89.06 151 LEU A O 1
ATOM 1230 N N . THR A 1 152 ? 2.915 1.169 7.649 1.00 87.38 152 THR A N 1
ATOM 1231 C CA . THR A 1 152 ? 1.473 0.871 7.649 1.00 87.38 152 THR A CA 1
ATOM 1232 C C . THR A 1 152 ? 1.133 -0.193 8.692 1.00 87.38 152 THR A C 1
ATOM 1234 O O . THR A 1 152 ? 0.200 -0.020 9.475 1.00 87.38 152 THR A O 1
ATOM 1237 N N . VAL A 1 153 ? 1.914 -1.276 8.758 1.00 87.25 153 VAL A N 1
ATOM 1238 C CA . VAL A 1 153 ? 1.734 -2.342 9.756 1.00 87.25 153 VAL A CA 1
ATOM 1239 C C . VAL A 1 153 ? 1.991 -1.818 11.168 1.00 87.25 153 VAL A C 1
ATOM 1241 O O . VAL A 1 153 ? 1.221 -2.117 12.078 1.00 87.25 153 VAL A O 1
ATOM 1244 N N . LEU A 1 154 ? 3.029 -1.000 11.364 1.00 85.00 154 LEU A N 1
ATOM 1245 C CA . LEU A 1 154 ? 3.312 -0.372 12.653 1.00 85.00 154 LEU A CA 1
ATOM 1246 C C . LEU A 1 154 ? 2.172 0.557 13.082 1.00 85.00 154 LEU A C 1
ATOM 1248 O O . LEU A 1 154 ? 1.709 0.460 14.214 1.00 85.00 154 LEU A O 1
ATOM 1252 N N . GLY A 1 155 ? 1.691 1.416 12.180 1.00 82.38 155 GLY A N 1
ATOM 1253 C CA . GLY A 1 155 ? 0.545 2.289 12.425 1.00 82.38 155 GLY A CA 1
ATOM 1254 C C . GLY A 1 155 ? -0.701 1.489 12.797 1.00 82.38 155 GLY A C 1
ATOM 1255 O O . GLY A 1 155 ? -1.374 1.818 13.769 1.00 82.38 155 GLY A O 1
ATOM 1256 N N . PHE A 1 156 ? -0.951 0.378 12.101 1.00 80.62 156 PHE A N 1
ATOM 1257 C CA . PHE A 1 156 ? -2.026 -0.543 12.446 1.00 80.62 156 PHE A CA 1
ATOM 1258 C C . PHE A 1 156 ? -1.837 -1.125 13.857 1.00 80.62 156 PHE A C 1
ATOM 1260 O O . PHE A 1 156 ? -2.754 -1.063 14.660 1.00 80.62 156 PHE A O 1
ATOM 1267 N N . ILE A 1 157 ? -0.653 -1.621 14.220 1.00 79.00 157 ILE A N 1
ATOM 1268 C CA . ILE A 1 157 ? -0.398 -2.168 15.567 1.00 79.00 157 ILE A CA 1
ATOM 1269 C C . ILE A 1 157 ? -0.561 -1.104 16.665 1.00 79.00 157 ILE A C 1
ATOM 1271 O O . ILE A 1 157 ? -1.050 -1.421 17.748 1.00 79.00 157 ILE A O 1
ATOM 1275 N N . LEU A 1 158 ? -0.146 0.138 16.405 1.00 75.44 158 LEU A N 1
ATOM 1276 C CA . LEU A 1 158 ? -0.265 1.242 17.361 1.00 75.44 158 LEU A CA 1
ATOM 1277 C C . LEU A 1 158 ? -1.721 1.680 17.560 1.00 75.44 158 LEU A C 1
ATOM 1279 O O . LEU A 1 158 ? -2.124 1.944 18.687 1.00 75.44 158 LEU A O 1
ATOM 1283 N N . VAL A 1 159 ? -2.512 1.736 16.485 1.00 74.56 159 VAL A N 1
ATOM 1284 C CA . VAL A 1 159 ? -3.942 2.081 16.546 1.00 74.56 159 VAL A CA 1
ATOM 1285 C C . VAL A 1 159 ? -4.758 0.929 17.137 1.00 74.56 159 VAL A C 1
ATOM 1287 O O . VAL A 1 159 ? -5.611 1.133 17.999 1.00 74.56 159 VAL A O 1
ATOM 1290 N N . PHE A 1 160 ? -4.481 -0.300 16.706 1.00 65.75 160 PHE A N 1
ATOM 1291 C CA . PHE A 1 160 ? -5.113 -1.526 17.187 1.00 65.75 160 PHE A CA 1
ATOM 1292 C C . PHE A 1 160 ? -4.292 -2.130 18.317 1.00 65.75 160 PHE A C 1
ATOM 1294 O O . PHE A 1 160 ? -3.837 -3.271 18.236 1.00 65.75 160 PHE A O 1
ATOM 1301 N N . ASP A 1 161 ? -4.101 -1.356 19.384 1.00 62.12 161 ASP A N 1
ATOM 1302 C CA . ASP A 1 161 ? -3.379 -1.822 20.557 1.00 62.12 161 ASP A CA 1
ATOM 1303 C C . ASP A 1 161 ? -4.125 -3.034 21.174 1.00 62.12 161 ASP A C 1
ATOM 1305 O O . ASP A 1 161 ? -5.281 -2.905 21.594 1.00 62.12 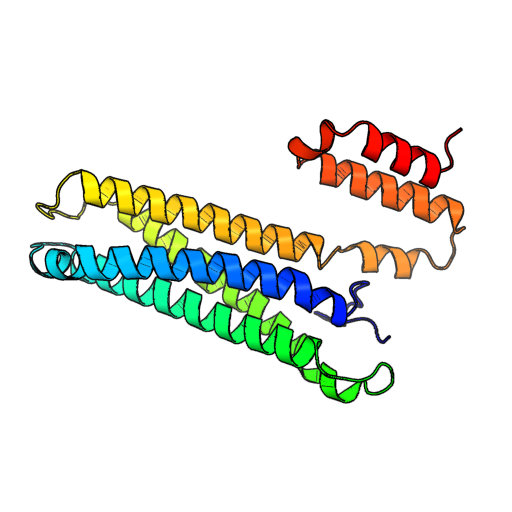161 ASP A O 1
ATOM 1309 N N . PRO A 1 162 ? -3.530 -4.244 21.251 1.00 51.31 162 PRO A N 1
ATOM 1310 C CA . PRO A 1 162 ? -4.191 -5.448 21.779 1.00 51.31 162 PRO A CA 1
ATOM 1311 C C . PRO A 1 162 ? -4.507 -5.410 23.292 1.00 51.31 162 PRO A C 1
ATOM 1313 O O . PRO A 1 162 ? -4.921 -6.424 23.870 1.00 51.31 162 PRO A O 1
ATOM 1316 N N . LEU A 1 163 ? -4.360 -4.253 23.948 1.00 46.62 163 LEU A N 1
ATOM 1317 C CA . LEU A 1 163 ? -4.698 -4.025 25.357 1.00 46.62 163 LEU A CA 1
ATOM 1318 C C . LEU A 1 163 ? -6.199 -4.178 25.665 1.00 46.62 163 LEU A C 1
ATOM 1320 O O . LEU A 1 163 ? -6.548 -4.407 26.819 1.00 46.62 163 LEU A O 1
ATOM 1324 N N . GLY A 1 164 ? -7.085 -4.182 24.660 1.00 44.12 164 GLY A N 1
ATOM 1325 C CA . GLY A 1 164 ? -8.509 -4.503 24.865 1.00 44.12 164 GLY A CA 1
ATOM 1326 C C . GLY A 1 164 ? -8.759 -5.896 25.471 1.00 44.12 164 GLY A C 1
ATOM 1327 O O . GLY A 1 164 ? -9.810 -6.140 26.057 1.00 44.12 164 GLY A O 1
ATOM 1328 N N . SER A 1 165 ? -7.786 -6.813 25.376 1.00 43.75 165 SER A N 1
ATOM 1329 C CA . SER A 1 165 ? -7.870 -8.138 26.011 1.00 43.75 165 SER A CA 1
ATOM 1330 C C . SER A 1 165 ? -7.526 -8.152 27.504 1.00 43.75 165 SER A C 1
ATOM 1332 O O . SER A 1 165 ? -7.913 -9.094 28.195 1.00 43.75 165 SER A O 1
ATOM 1334 N N . LEU A 1 166 ? -6.819 -7.136 28.010 1.00 48.34 166 LEU A N 1
ATOM 1335 C CA . LEU A 1 166 ? -6.501 -7.046 29.436 1.00 48.34 166 LEU A CA 1
ATOM 1336 C C . LEU A 1 166 ? -7.716 -6.565 30.228 1.00 48.34 166 LEU A C 1
ATOM 1338 O O . LEU A 1 166 ? -8.030 -7.162 31.250 1.00 48.34 166 LEU A O 1
ATOM 1342 N N . ASP A 1 167 ? -8.483 -5.616 29.691 1.00 50.53 167 ASP A N 1
ATOM 1343 C CA . ASP A 1 167 ? -9.638 -5.031 30.382 1.00 50.53 167 ASP A CA 1
ATOM 1344 C C . ASP A 1 167 ? -10.765 -6.047 30.679 1.00 50.53 167 ASP A C 1
ATOM 1346 O O . ASP A 1 167 ? -11.397 -5.996 31.731 1.00 50.53 167 ASP A O 1
ATOM 1350 N N . ILE A 1 168 ? -10.970 -7.064 29.822 1.00 49.34 168 ILE A N 1
ATOM 1351 C CA . ILE A 1 168 ? -11.973 -8.124 30.077 1.00 49.34 168 ILE A CA 1
ATOM 1352 C C . ILE A 1 168 ? -11.575 -9.013 31.269 1.00 49.34 168 ILE A C 1
ATOM 1354 O O . ILE A 1 168 ? -12.451 -9.538 31.952 1.00 49.34 168 ILE A O 1
ATOM 1358 N N . ARG A 1 169 ? -10.272 -9.168 31.544 1.00 44.03 169 ARG A N 1
ATOM 1359 C CA . ARG A 1 169 ? -9.758 -9.958 32.676 1.00 44.03 169 ARG A CA 1
ATOM 1360 C C . ARG A 1 169 ? -9.432 -9.104 33.908 1.00 44.03 169 ARG A C 1
ATOM 1362 O O . ARG A 1 169 ? -9.098 -9.653 34.949 1.00 44.03 169 ARG A O 1
ATOM 1369 N N .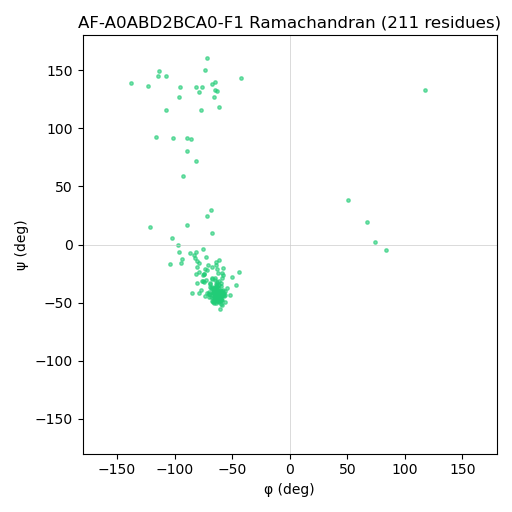 GLU A 1 170 ? -9.517 -7.780 33.793 1.00 47.69 170 GLU A N 1
ATOM 1370 C CA . GLU A 1 170 ? -9.013 -6.816 34.781 1.00 47.69 170 GLU A CA 1
ATOM 1371 C C . GLU A 1 170 ? -10.122 -5.890 35.324 1.00 47.69 170 GLU A C 1
ATOM 1373 O O . GLU A 1 170 ? -9.844 -4.892 35.992 1.00 47.69 170 GLU A O 1
ATOM 1378 N N . LYS A 1 171 ? -11.398 -6.253 35.109 1.00 49.19 171 LYS A N 1
ATOM 1379 C CA . LYS A 1 171 ? -12.547 -5.630 35.794 1.00 49.19 171 LYS A CA 1
ATOM 1380 C C . LYS A 1 171 ? -12.531 -5.801 37.322 1.00 49.19 171 LYS A C 1
ATOM 1382 O O . LYS A 1 171 ? -13.232 -5.049 37.986 1.00 49.19 171 LYS A O 1
ATOM 1387 N N . ASP A 1 172 ? -11.688 -6.688 37.853 1.00 52.88 172 ASP A N 1
ATOM 1388 C CA . ASP A 1 172 ? -11.555 -6.969 39.293 1.00 52.88 172 ASP A CA 1
ATOM 1389 C C . ASP A 1 172 ? -10.324 -6.324 39.969 1.00 52.88 172 ASP A C 1
ATOM 1391 O O . ASP A 1 172 ? -10.048 -6.609 41.130 1.00 52.88 172 ASP A O 1
ATOM 1395 N N . LEU A 1 173 ? -9.540 -5.485 39.277 1.00 55.69 173 LEU A N 1
ATOM 1396 C CA . LEU A 1 173 ? -8.300 -4.908 39.832 1.00 55.69 173 LEU A CA 1
ATOM 1397 C C . LEU A 1 173 ? -8.381 -3.386 40.022 1.00 55.69 173 LEU A C 1
ATOM 1399 O O . LEU A 1 173 ? -9.063 -2.701 39.266 1.00 55.69 173 LEU A O 1
ATOM 1403 N N . ASP A 1 174 ? -7.668 -2.871 41.027 1.00 53.62 174 ASP A N 1
ATOM 1404 C CA . ASP A 1 174 ? -7.614 -1.451 41.409 1.00 53.62 174 ASP A CA 1
ATOM 1405 C C . ASP A 1 174 ? -6.979 -0.556 40.331 1.00 53.62 174 ASP A C 1
ATOM 1407 O O . ASP A 1 174 ? -5.948 -0.903 39.738 1.00 53.62 174 ASP A O 1
ATOM 1411 N N . ASP A 1 175 ? -7.569 0.628 40.140 1.00 54.66 175 ASP A N 1
ATOM 1412 C CA . ASP A 1 175 ? -7.294 1.606 39.072 1.00 54.66 175 ASP A CA 1
ATOM 1413 C C . ASP A 1 175 ? -5.833 2.112 39.055 1.00 54.66 175 ASP A C 1
ATOM 1415 O O . ASP A 1 175 ? -5.220 2.277 37.999 1.00 54.66 175 ASP A O 1
ATOM 1419 N N . SER A 1 176 ? -5.206 2.226 40.233 1.00 52.22 176 SER A N 1
ATOM 1420 C CA . SER A 1 176 ? -3.791 2.612 40.378 1.00 52.22 176 SER A CA 1
ATOM 1421 C C . SER A 1 176 ? -2.823 1.536 39.851 1.00 52.22 176 SER A C 1
ATOM 1423 O O . SER A 1 176 ? -1.834 1.842 39.178 1.00 52.22 176 SER A O 1
ATOM 1425 N N . SER A 1 177 ? -3.135 0.247 40.050 1.00 55.56 177 SER A N 1
ATOM 1426 C CA . SER A 1 177 ? -2.282 -0.851 39.566 1.00 55.56 177 SER A CA 1
ATOM 1427 C C . SER A 1 177 ? -2.381 -1.054 38.045 1.00 55.56 177 SER A C 1
ATOM 1429 O O . SER A 1 177 ? -1.422 -1.526 37.420 1.00 55.56 177 SER A O 1
ATOM 1431 N N . LYS A 1 178 ? -3.514 -0.661 37.437 1.00 54.84 178 LYS A N 1
ATOM 1432 C CA . LYS A 1 178 ? -3.756 -0.729 35.986 1.00 54.84 178 LYS A CA 1
ATOM 1433 C C . LYS A 1 178 ? -2.847 0.229 35.230 1.00 54.84 178 LYS A C 1
ATOM 1435 O O . LYS A 1 178 ? -2.139 -0.196 34.314 1.00 54.84 178 LYS A O 1
ATOM 1440 N N . HIS A 1 179 ? -2.788 1.492 35.655 1.00 53.94 179 HIS A N 1
ATOM 1441 C CA . HIS A 1 179 ? -1.940 2.498 35.013 1.00 53.94 179 HIS A CA 1
ATOM 1442 C C . HIS A 1 179 ? -0.450 2.122 35.047 1.00 53.94 179 HIS A C 1
ATOM 1444 O O . HIS A 1 179 ? 0.234 2.236 34.026 1.00 53.94 179 HIS A O 1
ATOM 1450 N N . GLY A 1 180 ? 0.038 1.549 36.153 1.00 59.88 180 GLY A N 1
ATOM 1451 C CA . GLY A 1 180 ? 1.425 1.083 36.266 1.00 59.88 180 GLY A CA 1
ATOM 1452 C C . GLY A 1 180 ? 1.775 -0.118 35.370 1.00 59.88 180 GLY A C 1
ATOM 1453 O O . GLY A 1 180 ? 2.921 -0.263 34.932 1.00 59.88 180 GLY A O 1
ATOM 1454 N N . LYS A 1 181 ? 0.817 -1.003 35.061 1.00 58.69 181 LYS A N 1
ATOM 1455 C CA . LYS A 1 181 ? 1.033 -2.117 34.114 1.00 58.69 181 LYS A CA 1
ATOM 1456 C C . LYS A 1 181 ? 0.965 -1.650 32.661 1.00 58.69 181 LYS A C 1
ATOM 1458 O O . LYS A 1 181 ? 1.814 -2.049 31.863 1.00 58.69 181 LYS A O 1
ATOM 1463 N N . ILE A 1 182 ? 0.009 -0.778 32.337 1.00 57.16 182 ILE A N 1
ATOM 1464 C CA . ILE A 1 182 ? -0.149 -0.174 31.006 1.00 57.16 182 ILE A CA 1
ATOM 1465 C C . ILE A 1 182 ? 1.112 0.624 30.646 1.00 57.16 182 ILE A C 1
ATOM 1467 O O . ILE A 1 182 ? 1.706 0.375 29.596 1.00 57.16 182 ILE A O 1
ATOM 1471 N N . SER A 1 183 ? 1.600 1.473 31.558 1.00 57.62 183 SER A N 1
ATOM 1472 C CA . SER A 1 183 ? 2.858 2.218 31.403 1.00 57.62 183 SER A CA 1
ATOM 1473 C C . SER A 1 183 ? 4.051 1.290 31.147 1.00 57.62 183 SER A C 1
ATOM 1475 O O . SER A 1 183 ? 4.830 1.510 30.221 1.00 57.62 183 SER A O 1
ATOM 1477 N N . ARG A 1 184 ? 4.165 0.170 31.877 1.00 59.16 184 ARG A N 1
ATOM 1478 C CA . ARG A 1 184 ? 5.251 -0.806 31.670 1.00 59.16 184 ARG A CA 1
ATOM 1479 C C . ARG A 1 184 ? 5.197 -1.509 30.314 1.00 59.16 184 ARG A C 1
ATOM 1481 O O . ARG A 1 184 ? 6.254 -1.748 29.729 1.00 59.16 184 ARG A O 1
ATOM 1488 N N . ILE A 1 185 ? 4.011 -1.841 29.802 1.00 61.84 185 ILE A N 1
ATOM 1489 C CA . ILE A 1 185 ? 3.849 -2.464 28.476 1.00 61.84 185 ILE A CA 1
ATOM 1490 C C . ILE A 1 185 ? 4.207 -1.461 27.373 1.00 61.84 185 ILE A C 1
ATOM 1492 O O . ILE A 1 185 ? 4.990 -1.793 26.479 1.00 61.84 185 ILE A O 1
ATOM 1496 N N . TRP A 1 186 ? 3.720 -0.225 27.483 1.00 55.94 186 TRP A N 1
ATOM 1497 C CA . TRP A 1 186 ? 4.061 0.869 26.575 1.00 55.94 186 TRP A CA 1
ATOM 1498 C C . TRP A 1 186 ? 5.558 1.191 26.603 1.00 55.94 186 TRP A C 1
ATOM 1500 O O . TRP A 1 186 ? 6.189 1.246 25.550 1.00 55.94 186 TRP A O 1
ATOM 1510 N N . ARG A 1 187 ? 6.183 1.248 27.784 1.00 59.22 187 ARG A N 1
ATOM 1511 C CA . ARG A 1 187 ? 7.637 1.420 27.950 1.00 59.22 187 ARG A CA 1
ATOM 1512 C C . ARG A 1 187 ? 8.441 0.281 27.319 1.00 59.22 187 ARG A C 1
ATOM 1514 O O . ARG A 1 187 ? 9.543 0.504 26.823 1.00 59.22 187 ARG A O 1
ATOM 1521 N N . ARG A 1 188 ? 7.899 -0.944 27.289 1.00 58.78 188 ARG A N 1
ATOM 1522 C CA . ARG A 1 188 ? 8.524 -2.104 26.624 1.00 58.78 188 ARG A CA 1
ATOM 1523 C C . ARG A 1 188 ? 8.402 -2.052 25.098 1.00 58.78 188 ARG A C 1
ATOM 1525 O O . ARG A 1 188 ? 9.309 -2.534 24.428 1.00 58.78 188 ARG A O 1
ATOM 1532 N N . ARG A 1 189 ? 7.332 -1.460 24.556 1.00 59.09 189 ARG A N 1
ATOM 1533 C CA . ARG A 1 189 ? 7.099 -1.308 23.106 1.00 59.09 189 ARG A CA 1
ATOM 1534 C C . ARG A 1 189 ? 7.785 -0.081 22.516 1.00 59.09 189 ARG A C 1
ATOM 1536 O O . ARG A 1 189 ? 8.449 -0.196 21.490 1.00 59.09 189 ARG A O 1
ATOM 1543 N N . PHE A 1 190 ? 7.750 1.049 23.220 1.00 57.50 190 PHE A N 1
ATOM 1544 C CA . PHE A 1 190 ? 8.555 2.229 22.890 1.00 57.50 190 PHE A CA 1
ATOM 1545 C C . PHE A 1 190 ? 10.058 1.975 23.005 1.00 57.50 190 PHE A C 1
ATOM 1547 O O . PHE A 1 190 ? 10.845 2.678 22.383 1.00 57.50 190 PHE A O 1
ATOM 1554 N N . LYS A 1 191 ? 10.471 0.906 23.698 1.00 53.34 191 LYS A N 1
ATOM 1555 C CA . LYS A 1 191 ? 11.860 0.433 23.705 1.00 53.34 191 LYS A CA 1
ATOM 1556 C C . LYS A 1 191 ? 12.392 0.082 22.307 1.00 53.34 191 LYS A C 1
ATOM 1558 O O . LYS A 1 191 ? 13.601 0.122 22.111 1.00 53.34 191 LYS A O 1
ATOM 1563 N N . PHE A 1 192 ? 11.513 -0.256 21.357 1.00 51.22 192 PHE A N 1
ATOM 1564 C CA . PHE A 1 192 ? 11.879 -0.547 19.965 1.00 51.22 192 PHE A CA 1
ATOM 1565 C C . PHE A 1 192 ? 12.063 0.730 19.126 1.00 51.22 192 PHE A C 1
ATOM 1567 O O . PHE A 1 192 ? 12.826 0.749 18.163 1.00 51.22 192 PHE A O 1
ATOM 1574 N N . LEU A 1 193 ? 11.415 1.828 19.523 1.00 54.94 193 LEU A N 1
ATOM 1575 C CA . LEU A 1 193 ? 11.538 3.140 18.896 1.00 54.94 193 LEU A CA 1
ATOM 1576 C C . LEU A 1 193 ? 12.688 3.906 19.564 1.00 54.94 193 LEU A C 1
ATOM 1578 O O . LEU A 1 193 ? 12.471 4.756 20.424 1.00 54.94 193 LEU A O 1
ATOM 1582 N N . TRP A 1 194 ? 13.928 3.599 19.160 1.00 53.22 194 TRP A N 1
ATOM 1583 C CA . TRP A 1 194 ? 15.159 4.204 19.705 1.00 53.22 194 TRP A CA 1
ATOM 1584 C C . TRP A 1 194 ? 15.076 5.737 19.804 1.00 53.22 194 TRP A C 1
ATOM 1586 O O . TRP A 1 194 ? 15.582 6.326 20.757 1.00 53.22 194 TRP A O 1
ATOM 1596 N N . TRP A 1 195 ? 14.400 6.392 18.857 1.00 55.94 195 TRP A N 1
ATOM 1597 C CA . TRP A 1 195 ? 14.302 7.851 18.783 1.00 55.94 195 TRP A CA 1
ATOM 1598 C C . TRP A 1 195 ? 13.554 8.490 19.964 1.00 55.94 195 TRP A C 1
ATOM 1600 O O . TRP A 1 195 ? 13.904 9.588 20.380 1.00 55.94 195 TRP A O 1
ATOM 1610 N N . MET A 1 196 ? 12.614 7.771 20.584 1.00 50.09 196 MET A N 1
ATOM 1611 C CA . MET A 1 196 ? 11.843 8.271 21.730 1.00 50.09 196 MET A CA 1
ATOM 1612 C C . MET A 1 196 ? 12.575 8.109 23.074 1.00 50.09 196 MET A C 1
ATOM 1614 O O . MET A 1 196 ? 12.151 8.651 24.088 1.00 50.09 196 MET A O 1
ATOM 1618 N N . ARG A 1 197 ? 13.712 7.395 23.093 1.00 49.06 197 ARG A N 1
ATOM 1619 C CA . ARG A 1 197 ? 14.561 7.216 24.285 1.00 49.06 197 ARG A CA 1
ATOM 1620 C C . ARG A 1 197 ? 15.242 8.516 24.734 1.00 49.06 197 ARG A C 1
ATOM 1622 O O . ARG A 1 197 ? 15.725 8.571 25.859 1.00 49.06 197 ARG A O 1
ATOM 1629 N N . LYS A 1 198 ? 15.346 9.516 23.850 1.00 50.97 198 LYS A N 1
ATOM 1630 C CA . LYS A 1 198 ? 16.152 10.725 24.079 1.00 50.97 198 LYS A CA 1
ATOM 1631 C C . LYS A 1 198 ? 15.365 11.893 24.687 1.00 50.97 198 LYS A C 1
ATOM 1633 O O . LYS A 1 198 ? 15.990 12.841 25.147 1.00 50.97 198 LYS A O 1
ATOM 1638 N N . ASP A 1 199 ? 14.035 11.824 24.722 1.00 53.94 199 ASP A N 1
ATOM 1639 C CA . ASP A 1 199 ? 13.214 12.849 25.373 1.00 53.94 199 ASP A CA 1
ATOM 1640 C C . ASP A 1 199 ? 13.070 12.553 26.873 1.00 53.94 199 ASP A C 1
ATOM 1642 O O . ASP A 1 199 ? 12.149 11.863 27.314 1.00 53.94 199 ASP A O 1
ATOM 1646 N N . GLU A 1 200 ? 13.984 13.100 27.678 1.00 58.78 200 GLU A N 1
ATOM 1647 C CA . GLU A 1 200 ? 13.923 13.059 29.151 1.00 58.78 200 GLU A CA 1
ATOM 1648 C C . GLU A 1 200 ? 12.594 13.611 29.689 1.00 58.78 200 GLU A C 1
ATOM 1650 O O . GLU A 1 200 ? 11.997 13.019 30.587 1.00 58.78 200 GLU A O 1
ATOM 1655 N N . ARG A 1 201 ? 12.052 14.658 29.054 1.00 56.00 201 ARG A N 1
ATOM 1656 C CA . ARG A 1 201 ? 10.777 15.287 29.442 1.00 56.00 201 ARG A CA 1
ATOM 1657 C C . ARG A 1 201 ? 9.574 14.357 29.319 1.00 56.00 201 ARG A C 1
ATOM 1659 O O . ARG A 1 201 ? 8.645 14.454 30.119 1.00 56.00 201 ARG A O 1
ATOM 1666 N N . ALA A 1 202 ? 9.582 13.460 28.330 1.00 55.66 202 ALA A N 1
ATOM 1667 C CA . ALA A 1 202 ? 8.530 12.461 28.173 1.00 55.66 202 ALA A CA 1
ATOM 1668 C C . ALA A 1 202 ? 8.623 11.419 29.298 1.00 55.66 202 ALA A C 1
ATOM 1670 O O . ALA A 1 202 ? 7.620 11.065 29.909 1.00 55.66 202 ALA A O 1
ATOM 1671 N N . ASN A 1 203 ? 9.837 10.971 29.631 1.00 58.62 203 ASN A N 1
ATOM 1672 C CA . ASN A 1 203 ? 10.052 9.996 30.699 1.00 58.62 203 ASN A CA 1
ATOM 1673 C C . ASN A 1 203 ? 9.639 10.542 32.082 1.00 58.62 203 ASN A C 1
ATOM 1675 O O . ASN A 1 203 ? 9.024 9.810 32.853 1.00 58.62 203 ASN A O 1
ATOM 1679 N N . GLU A 1 204 ? 9.884 11.826 32.358 1.00 60.19 204 GLU A N 1
ATOM 1680 C CA . GLU A 1 204 ? 9.441 12.500 33.591 1.00 60.19 204 GLU A CA 1
ATOM 1681 C C . GLU A 1 204 ? 7.912 12.623 33.682 1.00 60.19 204 GLU A C 1
ATOM 1683 O O . GLU A 1 204 ? 7.327 12.362 34.735 1.00 60.19 204 GLU A O 1
ATOM 1688 N N . THR A 1 205 ? 7.232 12.940 32.572 1.00 59.34 205 THR A N 1
ATOM 1689 C CA . THR A 1 205 ? 5.757 12.977 32.549 1.00 59.34 205 THR A CA 1
ATOM 1690 C C . THR A 1 205 ? 5.153 11.591 32.770 1.00 59.34 205 THR A C 1
ATOM 1692 O O . THR A 1 205 ? 4.166 11.461 33.491 1.00 59.34 205 THR A O 1
ATOM 1695 N N . PHE A 1 206 ? 5.766 10.534 32.229 1.00 55.75 206 PHE A N 1
ATOM 1696 C CA . PHE A 1 206 ? 5.320 9.162 32.481 1.00 55.75 206 PHE A CA 1
ATOM 1697 C C . PHE A 1 206 ? 5.579 8.692 33.919 1.00 55.75 206 PHE A C 1
ATOM 1699 O O . PHE A 1 206 ? 4.771 7.924 34.437 1.00 55.75 206 PHE A O 1
ATOM 1706 N N . GLN A 1 207 ? 6.652 9.145 34.578 1.00 59.47 207 GLN A N 1
ATOM 1707 C CA . GLN A 1 207 ? 6.911 8.833 35.992 1.00 59.47 207 GLN A CA 1
ATOM 1708 C C . GLN A 1 207 ? 5.923 9.539 36.924 1.00 59.47 207 GLN A C 1
ATOM 1710 O O . GLN A 1 207 ? 5.362 8.897 37.810 1.00 59.47 207 GLN A O 1
ATOM 1715 N N . HIS A 1 208 ? 5.614 10.812 36.662 1.00 59.56 208 HIS A N 1
ATOM 1716 C CA . HIS A 1 208 ? 4.605 11.546 37.428 1.00 59.56 208 HIS A CA 1
ATOM 1717 C C . HIS A 1 208 ? 3.197 10.945 37.302 1.00 59.56 208 HIS A C 1
ATOM 1719 O O . HIS A 1 208 ? 2.459 10.910 38.283 1.00 59.56 208 HIS A O 1
ATOM 1725 N N . VAL A 1 209 ? 2.827 10.427 36.126 1.00 53.34 209 VAL A N 1
ATOM 1726 C CA . VAL A 1 209 ? 1.537 9.741 35.915 1.00 53.34 209 VAL A CA 1
ATOM 1727 C C . VAL A 1 209 ? 1.525 8.325 36.514 1.00 53.34 209 VAL A C 1
ATOM 1729 O O . VAL A 1 209 ? 0.465 7.822 36.880 1.00 53.34 209 VAL A O 1
ATOM 1732 N N . ALA A 1 210 ? 2.683 7.670 36.641 1.00 51.84 210 ALA A N 1
ATOM 1733 C CA . ALA A 1 210 ? 2.793 6.312 37.180 1.00 51.84 210 ALA A CA 1
ATOM 1734 C C . ALA A 1 210 ? 2.791 6.235 38.719 1.00 51.84 210 ALA A C 1
ATOM 1736 O O . ALA A 1 210 ? 2.732 5.128 39.251 1.00 51.84 210 ALA A O 1
ATOM 1737 N N . GLY A 1 211 ? 2.828 7.369 39.428 1.00 45.06 211 GLY A N 1
ATOM 1738 C CA . GLY A 1 211 ? 2.729 7.407 40.891 1.00 45.06 211 GLY A CA 1
ATOM 1739 C C . GLY A 1 211 ? 3.919 6.787 41.633 1.00 45.06 211 GLY A C 1
ATOM 1740 O O . GLY A 1 211 ? 3.782 6.441 42.802 1.00 45.06 211 GLY A O 1
ATOM 1741 N N . GLU A 1 212 ? 5.071 6.631 40.980 1.00 45.84 212 GLU A N 1
ATOM 1742 C CA . GLU A 1 212 ? 6.319 6.251 41.650 1.00 45.84 212 GLU A CA 1
ATOM 1743 C C . GLU A 1 212 ? 7.028 7.535 42.109 1.00 45.84 212 GLU A C 1
ATOM 1745 O O . GLU A 1 212 ? 7.764 8.154 41.340 1.00 45.84 212 GLU A O 1
ATOM 1750 N N . THR A 1 213 ? 6.747 7.962 43.344 1.00 40.19 213 THR A N 1
ATOM 1751 C CA . THR A 1 213 ? 7.667 8.801 44.134 1.00 40.19 213 THR A CA 1
ATOM 1752 C C . THR A 1 213 ? 8.784 7.950 44.708 1.00 40.19 213 THR A C 1
ATOM 1754 O O . THR A 1 213 ? 8.438 6.881 45.266 1.00 40.19 213 THR A O 1
#

Solvent-accessible surface area (backbone atoms only — not comparable to full-atom values): 12088 Å² total; per-residue (Å²): 125,80,62,39,58,57,96,92,39,62,34,79,47,49,58,64,66,45,37,63,61,39,50,55,49,44,55,54,50,50,55,49,50,50,53,50,51,52,50,41,70,70,45,50,72,56,34,74,73,31,84,36,56,25,66,60,52,50,53,50,54,53,48,50,55,49,53,53,49,54,54,44,51,52,41,49,50,39,30,58,32,33,72,37,60,59,97,84,45,66,74,60,39,63,62,38,53,60,51,52,53,52,49,61,59,52,50,51,58,55,52,52,51,52,50,51,53,53,54,51,72,70,48,87,72,54,64,43,97,63,59,74,64,56,61,53,51,53,52,50,49,55,53,53,48,52,50,53,52,51,50,51,54,49,50,47,49,67,60,59,47,75,62,38,65,51,56,79,76,44,78,87,57,62,72,73,63,49,52,45,51,54,51,51,52,49,55,62,56,51,62,74,44,66,80,67,73,71,47,62,69,58,55,52,54,53,39,68,74,48,70,70,127

Sequence (213 aa):
MPALKLFGRKWLAATDDLVYPGLFEILIRLTWLILIAIGCVKYYANTWKCRLGGDVVRVYLLGEITILSIVMILTLFIIRYSSRGSITDTHARRYVEPLLTVKIFMILPEINWNILGTLWISSKNIDCEMEQYTMTTVKAMVFFNWILIGLTVLGFILVFDPLGSLDIREKDLDDSSKHGKISRIWRRRFKFLWWMRKDERANETFQHVAGET

Nearest PDB structures (foldseek):
  6e7e-assembly1_A  TM=3.590E-01  e=1.001E+00  Chlamydia trachomatis
  4h8s-assembly2_C  TM=2.632E-01  e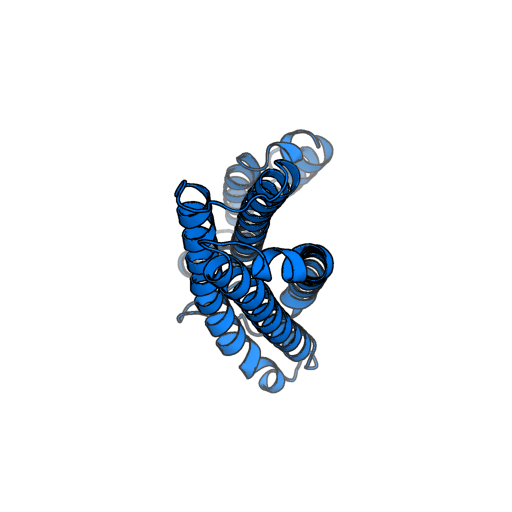=1.056E+00  Homo sapiens
  4nqi-assembly2_C  TM=2.752E-01  e=4.225E+00  Dictyostelium discoideum

Mean predicted aligned error: 12.67 Å

InterPro domains:
  IPR052214 Diacylglycerol Lipase-Related [PTHR45792] (1-178)

Organism: Vespula maculifrons (NCBI:txid7453)

Foldseek 3Di:
DAFADAPNFGFPFQLLNLQVLLVVLLVVLVVLLVVLVVLCVVCLVLLVVFPPDSVVVNCLSVLLNVLSVVLNVLSVVSNVQSPDDDPPDPPSNVVNRVSVVVSVVSLVVLVVSLVVLVVVLVDPGTPRPDPPVSSVVSVVSSVVSVVSSVVVVVSVCVSRPVCSVVCVVPVPDDPLVVLLVVLVVVVVVCVVVVVVVPPPVVVVVSCVSNPDD

Radius of gyration: 22.16 Å; Cα contacts (8 Å, |Δi|>4): 147; chains: 1; bounding box: 49×28×70 Å

Secondary structure (DSSP, 8-state):
-PPEEETTEEESS-GGGGHHHHHHHHHHHHHHHHHHHHHHHHHHHHHTT-SSSHHHHHHHHHHHHHHHHHHHHHHHHHHHHHT---TT--GGGTTHHHHHHHHHHHHHHHHHHHHHHHHHHHS--------HHHHHHHHHHHHHHHHHHHHHHHHHHHHS-TTHHHHTT-TTS-HHHHHHHHHHHHHHHHTT-GGGGG-HHHHHHHHHHHT--